Protein 1KW3 (pdb70)

Foldseek 3Di:
DFQEWAAWEFAAACQVLLVCCVAAQVFWAFQQAFVQWTFTHQWQFSGHYTYHHDPQLATQEIETEDEDDVVQVVLVVLCVVVVFDWDKDDPSVCVRQQFDTWIWGAQPVGHIYIYGYHTDGHVVPGTDTNYDFPGFDDPSHHFFAFEFADQDQVSRVCCCCRNVNWDWQEWEFADDDPPDTWIKTATGNHFQSGRYIYTNDPDPHRTQETEIETEDPVSQVVSVVSLVVVVFWFWDFFAFDRFRWTWTWGDRVRPRYIYIYTYDTGTDDPVRDYDYHHYGTPDGGHTD

Secondary structure (DSSP, 8-state):
---EEEEEEEEES-HHHHHHIIIIIT-PEEEEEETTEEEEESSSBS-SEEEEE-TT-EEEEEEEE-SSHHHHHHHHHHHHHHT---EE--HHHHHHHT-SEEEEEE-TTS-EEEEEE---B-TTS----SSS---B--GGG-S-EEEEE-S-HHHHHHIIIIIT--EEEEEEEEEEETTEEEEEEEEESSSBS-SEEEE--S-SSSEEEEEEEBSSHHHHHHHHHHHHHTT-B-B-SEEESSS--EEEEEE-SSTT-EEEEEE---B--TT----EES-SEEEE--B-

Structure (mmCIF, N/CA/C/O backbone):
data_1KW3
#
_entry.id   1KW3
#
_cell.length_a   121.760
_cell.length_b   121.760
_cell.length_c   108.910
_cell.angle_alpha   90.00
_cell.angle_beta   90.00
_cell.angle_gamma   90.00
#
_symmetry.space_group_name_H-M   'I 4 2 2'
#
loop_
_entity.id
_entity.type
_entity.pdbx_description
1 polymer '2,3-Dihydroxybiphenyl dioxygenase'
2 non-polymer 'FE (II) ION'
3 non-polymer (4S)-2-METHYL-2,4-PENTANEDIOL
4 water water
#
loop_
_atom_site.group_PDB
_atom_site.id
_atom_site.type_symbol
_atom_site.label_atom_id
_atom_site.label_alt_id
_atom_site.label_comp_id
_atom_site.label_asym_id
_atom_site.label_entity_id
_atom_site.label_seq_id
_atom_site.pdbx_PDB_ins_code
_atom_site.Cartn_x
_atom_site.Cartn_y
_atom_site.Cartn_z
_atom_site.occupancy
_atom_site.B_iso_or_equiv
_atom_site.auth_seq_id
_atom_site.auth_comp_id
_atom_site.auth_asym_id
_atom_site.auth_atom_id
_atom_site.pdbx_PDB_model_num
ATOM 1 N N . SER A 1 1 ? 77.454 57.061 33.044 1.00 14.52 1 SER B N 1
ATOM 2 C CA . SER A 1 1 ? 77.951 55.937 32.199 1.00 13.65 1 SER B CA 1
ATOM 3 C C . SER A 1 1 ? 78.796 56.416 31.029 1.00 12.69 1 SER B C 1
ATOM 4 O O . SER A 1 1 ? 78.683 57.548 30.574 1.00 12.74 1 SER B O 1
ATOM 7 N N . ILE A 1 2 ? 79.719 55.569 30.607 1.00 10.74 2 ILE B N 1
ATOM 8 C CA . ILE A 1 2 ? 80.490 55.809 29.396 1.00 10.29 2 ILE B CA 1
ATOM 9 C C . ILE A 1 2 ? 79.575 56.016 28.190 1.00 9.23 2 ILE B C 1
ATOM 10 O O . ILE A 1 2 ? 78.612 55.291 27.983 1.00 9.88 2 ILE B O 1
ATOM 15 N N . GLU A 1 3 ? 79.911 57.017 27.379 1.00 9.56 3 GLU B N 1
ATOM 16 C CA . GLU A 1 3 ? 79.121 57.351 26.201 1.00 9.60 3 GLU B CA 1
ATOM 17 C C . GLU A 1 3 ? 79.624 56.653 24.930 1.00 9.18 3 GLU B C 1
ATOM 18 O O . GLU A 1 3 ? 78.825 56.287 24.077 1.00 9.15 3 GLU B O 1
ATOM 24 N N . ARG A 1 4 ? 80.937 56.492 24.794 1.00 8.76 4 ARG B N 1
ATOM 25 C CA . ARG A 1 4 ? 81.499 55.852 23.604 1.00 8.32 4 ARG B CA 1
ATOM 26 C C . ARG A 1 4 ? 82.992 55.585 23.765 1.00 8.19 4 ARG B C 1
ATOM 27 O O . ARG A 1 4 ? 83.637 56.161 24.629 1.00 8.99 4 ARG B O 1
ATOM 35 N N . LEU A 1 5 ? 83.516 54.670 22.945 1.00 7.72 5 LEU B N 1
ATOM 36 C CA . LEU A 1 5 ? 84.951 54.435 22.841 1.00 7.66 5 LEU B CA 1
ATOM 37 C C . LEU A 1 5 ? 85.521 55.473 21.889 1.00 7.95 5 LEU B C 1
ATOM 38 O O . LEU A 1 5 ? 85.093 55.548 20.727 1.00 8.21 5 LEU B O 1
ATOM 43 N N . GLY A 1 6 ? 86.459 56.286 22.369 1.00 8.18 6 GLY B N 1
ATOM 44 C CA . GLY A 1 6 ? 87.003 57.367 21.565 1.00 8.34 6 GLY B CA 1
ATOM 45 C C . GLY A 1 6 ? 88.385 57.186 20.986 1.00 8.63 6 GLY B C 1
ATOM 46 O O . GLY A 1 6 ? 88.677 57.754 19.930 1.00 9.51 6 GLY B O 1
ATOM 47 N N . TYR A 1 7 ? 89.254 56.428 21.653 1.00 8.14 7 TYR B N 1
ATOM 48 C CA . TYR A 1 7 ? 90.603 56.241 21.152 1.00 8.26 7 TYR B CA 1
ATOM 49 C C . TYR A 1 7 ? 91.234 54.959 21.672 1.00 8.27 7 TYR B C 1
ATOM 50 O O . TYR A 1 7 ? 90.778 54.389 22.662 1.00 8.46 7 TYR B O 1
ATOM 59 N N . LEU A 1 8 ? 92.252 54.508 20.946 1.00 8.17 8 LEU B N 1
ATOM 60 C CA . LEU A 1 8 ? 93.032 53.327 21.299 1.00 8.31 8 LEU B CA 1
ATOM 61 C C . LEU A 1 8 ? 94.507 53.643 21.167 1.00 8.70 8 LEU B C 1
ATOM 62 O O . LEU A 1 8 ? 94.923 54.296 20.205 1.00 9.33 8 LEU B O 1
ATOM 67 N N . GLY A 1 9 ? 95.302 53.158 22.114 1.00 8.69 9 GLY B N 1
ATOM 68 C CA . GLY A 1 9 ? 96.745 53.279 22.042 1.00 8.57 9 GLY B CA 1
ATOM 69 C C . GLY A 1 9 ? 97.358 51.890 22.061 1.00 8.39 9 GLY B C 1
ATOM 70 O O . GLY A 1 9 ? 97.007 51.066 22.918 1.00 8.92 9 GLY B O 1
ATOM 71 N N . PHE A 1 10 ? 98.266 51.647 21.125 1.00 8.59 10 PHE B N 1
ATOM 72 C CA . PHE A 1 10 ? 98.992 50.389 21.023 1.00 8.83 10 PHE B CA 1
ATOM 73 C C . PHE A 1 10 ? 100.467 50.605 21.333 1.00 9.23 10 PHE B C 1
ATOM 74 O O . PHE A 1 10 ? 101.036 51.631 20.980 1.00 10.37 10 PHE B O 1
ATOM 82 N N . ALA A 1 11 ? 101.071 49.605 21.970 1.00 9.26 11 ALA B N 1
ATOM 83 C CA . ALA A 1 11 ? 102.508 49.590 22.253 1.00 9.17 11 ALA B CA 1
ATOM 84 C C . ALA A 1 11 ? 103.048 48.409 21.461 1.00 8.79 11 ALA B C 1
ATOM 85 O O . ALA A 1 11 ? 102.664 47.265 21.718 1.00 9.16 11 ALA B O 1
ATOM 87 N N . VAL A 1 12 ? 103.918 48.684 20.496 1.00 8.92 12 VAL B N 1
ATOM 88 C CA . VAL A 1 12 ? 104.277 47.689 19.495 1.00 9.42 12 VAL B CA 1
ATOM 89 C C . VAL A 1 12 ? 105.772 47.580 19.232 1.00 9.78 12 VAL B C 1
ATOM 90 O O . VAL A 1 12 ? 106.519 48.531 19.412 1.00 10.81 12 VAL B O 1
ATOM 94 N N . LYS A 1 13 ? 106.169 46.410 18.762 1.00 10.40 13 LYS B N 1
ATOM 95 C CA . LYS A 1 13 ? 107.577 46.138 18.492 1.00 11.29 13 LYS B CA 1
ATOM 96 C C . LYS A 1 13 ? 108.035 46.690 17.155 1.00 11.87 13 LYS B C 1
ATOM 97 O O . LYS A 1 13 ? 109.229 46.932 16.960 1.00 12.94 13 LYS B O 1
ATOM 103 N N . ASP A 1 14 ? 107.111 46.875 16.219 1.00 11.23 14 ASP B N 1
ATOM 104 C CA . ASP A 1 14 ? 107.476 47.324 14.874 1.00 11.38 14 ASP B CA 1
ATOM 105 C C . ASP A 1 14 ? 106.622 48.537 14.487 1.00 11.43 14 ASP B C 1
ATOM 106 O O . ASP A 1 14 ? 105.553 48.416 13.855 1.00 10.46 14 ASP B O 1
ATOM 111 N N . VAL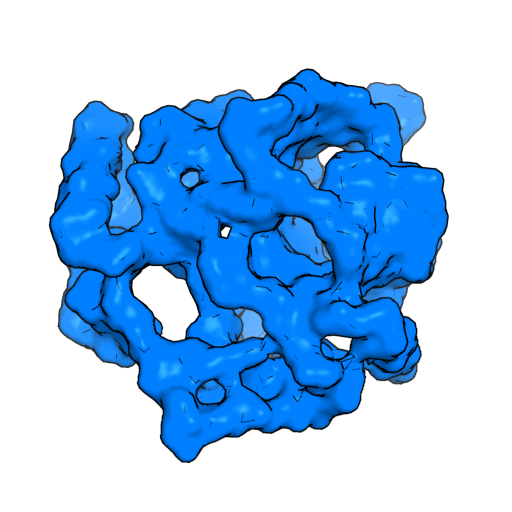 A 1 15 ? 107.070 49.704 14.930 1.00 11.08 15 VAL B N 1
ATOM 112 C CA . VAL A 1 15 ? 106.362 50.952 14.696 1.00 11.56 15 VAL B CA 1
ATOM 113 C C . VAL A 1 15 ? 106.245 51.244 13.204 1.00 11.41 15 VAL B C 1
ATOM 114 O O . VAL A 1 15 ? 105.166 51.599 12.746 1.00 10.82 15 VAL B O 1
ATOM 118 N N . PRO A 1 16 ? 107.311 51.112 12.424 1.00 10.89 16 PRO B N 1
ATOM 119 C CA . PRO A 1 16 ? 107.159 51.335 10.983 1.00 10.92 16 PRO B CA 1
ATOM 120 C C . PRO A 1 16 ? 106.134 50.410 10.332 1.00 10.63 16 PRO B C 1
ATOM 121 O O . PRO A 1 16 ? 105.369 50.867 9.479 1.00 10.92 16 PRO B O 1
ATOM 125 N N . ALA A 1 17 ? 106.085 49.143 10.722 1.00 10.38 17 ALA B N 1
ATOM 126 C CA . ALA A 1 17 ? 105.105 48.241 10.126 1.00 9.83 17 ALA B CA 1
ATOM 127 C C . ALA A 1 17 ? 103.688 48.668 10.499 1.00 9.46 17 ALA B C 1
ATOM 128 O O . ALA A 1 17 ? 102.793 48.626 9.665 1.00 9.15 17 ALA B O 1
ATOM 130 N N . TRP A 1 18 ? 103.486 49.092 11.736 1.00 8.95 18 TRP B N 1
ATOM 131 C CA . TRP A 1 18 ? 102.172 49.581 12.145 1.00 8.91 18 TRP B CA 1
ATOM 132 C C . TRP A 1 18 ? 101.819 50.863 11.378 1.00 9.15 18 TRP B C 1
ATOM 133 O O . TRP A 1 18 ? 100.660 51.065 11.001 1.00 9.02 18 TRP B O 1
ATOM 144 N N . ASP A 1 19 ? 102.804 51.720 11.136 1.00 9.59 19 ASP B N 1
ATOM 145 C CA . ASP A 1 19 ? 102.555 52.949 10.402 1.00 9.49 19 ASP B CA 1
ATOM 146 C C . ASP A 1 19 ? 102.069 52.640 8.996 1.00 9.54 19 ASP B C 1
ATOM 147 O O . ASP A 1 19 ? 101.067 53.204 8.543 1.00 9.75 19 ASP B O 1
ATOM 152 N N . HIS A 1 20 ? 102.752 51.732 8.307 1.00 9.44 20 HIS B N 1
ATOM 153 C CA . HIS A 1 20 ? 102.365 51.372 6.953 1.00 9.72 20 HIS B CA 1
ATOM 154 C C . HIS A 1 20 ? 100.990 50.705 6.946 1.00 9.40 20 HIS B C 1
ATOM 155 O O . HIS A 1 20 ? 100.139 50.998 6.109 1.00 9.57 20 HIS B O 1
ATOM 162 N N . PHE A 1 21 ? 100.781 49.802 7.899 1.00 9.07 21 PHE B N 1
ATOM 163 C CA . PHE A 1 21 ? 99.524 49.087 8.051 1.00 8.85 21 PHE B CA 1
ATOM 164 C C . PHE A 1 21 ? 98.341 50.034 8.227 1.00 8.62 21 PHE B C 1
ATOM 165 O O . PHE A 1 21 ? 97.354 49.935 7.494 1.00 8.35 21 PHE B O 1
ATOM 173 N N . LEU A 1 22 ? 98.445 50.982 9.143 1.00 8.26 22 LEU B N 1
ATOM 174 C CA . LEU A 1 22 ? 97.324 51.872 9.429 1.00 8.33 22 LEU B CA 1
ATOM 175 C C . LEU A 1 22 ? 97.053 52.851 8.308 1.00 8.68 22 LEU B C 1
ATOM 176 O O . LEU A 1 22 ? 95.903 53.241 8.121 1.00 8.72 22 LEU B O 1
ATOM 181 N N . THR A 1 23 ? 98.095 53.250 7.580 1.00 8.52 23 THR B N 1
ATOM 182 C CA . THR A 1 23 ? 97.945 54.221 6.490 1.00 8.89 23 THR B CA 1
ATOM 183 C C . THR A 1 23 ? 97.680 53.585 5.137 1.00 8.93 23 THR B C 1
ATOM 184 O O . THR A 1 23 ? 96.574 53.677 4.616 1.00 9.59 23 THR B O 1
ATOM 188 N N . LYS A 1 24 ? 98.678 52.932 4.563 1.00 9.35 24 LYS B N 1
ATOM 189 C CA . LYS A 1 24 ? 98.530 52.373 3.225 1.00 10.05 24 LYS B CA 1
ATOM 190 C C . LYS A 1 24 ? 97.548 51.217 3.142 1.00 9.37 24 LYS B C 1
ATOM 191 O O . LYS A 1 24 ? 96.916 51.025 2.105 1.00 10.38 24 LYS B O 1
ATOM 197 N N . SER A 1 25 ? 97.415 50.422 4.196 1.00 9.21 25 SER B N 1
ATOM 198 C CA . SER A 1 25 ? 96.470 49.313 4.133 1.00 8.95 25 SER B CA 1
ATOM 199 C C . SER A 1 25 ? 95.085 49.694 4.646 1.00 8.53 25 SER B C 1
ATOM 200 O O . SER A 1 25 ? 94.104 49.573 3.914 1.00 9.08 25 SER B O 1
ATOM 203 N N . VAL A 1 26 ? 94.988 50.178 5.874 1.00 8.57 26 VAL B N 1
ATOM 204 C CA . VAL A 1 26 ? 93.687 50.507 6.448 1.00 8.11 26 VAL B CA 1
ATOM 205 C C . VAL A 1 26 ? 93.099 51.805 5.886 1.00 8.76 26 VAL B C 1
ATOM 206 O O . VAL A 1 26 ? 91.875 51.906 5.696 1.00 9.58 26 VAL B O 1
ATOM 210 N N . GLY A 1 27 ? 93.958 52.788 5.639 1.00 8.38 27 GLY B N 1
ATOM 211 C CA . GLY A 1 27 ? 93.528 54.050 5.067 1.00 8.71 27 GLY B CA 1
ATOM 212 C C . GLY A 1 27 ? 93.483 55.233 6.013 1.00 8.96 27 GLY B C 1
ATOM 213 O O . GLY A 1 27 ? 93.051 56.314 5.612 1.00 8.80 27 GLY B O 1
ATOM 214 N N . LEU A 1 28 ? 93.911 55.060 7.255 1.00 8.14 28 LEU B N 1
ATOM 215 C CA . LEU A 1 28 ? 93.894 56.166 8.205 1.00 8.40 28 LEU B CA 1
ATOM 216 C C . LEU A 1 28 ? 94.866 57.251 7.770 1.00 8.67 28 LEU B C 1
ATOM 217 O O . LEU A 1 28 ? 95.790 57.021 6.988 1.00 8.91 28 LEU B O 1
ATOM 222 N N . MET A 1 29 ? 94.635 58.449 8.285 1.00 8.45 29 MET B N 1
ATOM 223 C CA . MET A 1 29 ? 95.457 59.614 7.983 1.00 9.17 29 MET B CA 1
ATOM 224 C C . MET A 1 29 ? 96.552 59.770 9.039 1.00 9.40 29 MET B C 1
ATOM 225 O O . MET A 1 29 ? 96.263 59.788 10.231 1.00 9.72 29 MET B O 1
ATOM 230 N N . ALA A 1 30 ? 97.807 59.885 8.620 1.00 10.13 30 ALA B N 1
ATOM 231 C CA . ALA A 1 30 ? 98.877 60.154 9.571 1.00 10.40 30 ALA B CA 1
ATOM 232 C C . ALA A 1 30 ? 98.670 61.552 10.119 1.00 10.88 30 ALA B C 1
ATOM 233 O O . ALA A 1 30 ? 98.367 62.476 9.364 1.00 12.25 30 ALA B O 1
ATOM 235 N N . ALA A 1 31 ? 98.840 61.713 11.425 1.00 11.16 31 ALA B N 1
ATOM 236 C CA . ALA A 1 31 ? 98.546 62.979 12.088 1.00 11.87 31 ALA B CA 1
ATOM 237 C C . ALA A 1 31 ? 99.635 63.373 13.074 1.00 12.85 31 ALA B C 1
ATOM 238 O O . ALA A 1 31 ? 99.359 63.831 14.183 1.00 14.01 31 ALA B O 1
ATOM 240 N N . GLY A 1 32 ? 100.877 63.199 12.658 1.00 13.32 32 GLY B N 1
ATOM 241 C CA . GLY A 1 32 ? 101.995 63.650 13.463 1.00 13.59 32 GLY B CA 1
ATOM 242 C C . GLY A 1 32 ? 102.252 62.763 14.650 1.00 13.65 32 GLY B C 1
ATOM 243 O O . GLY A 1 32 ? 102.065 61.554 14.586 1.00 12.87 32 GLY B O 1
ATOM 244 N N . SER A 1 33 ? 102.704 63.379 15.731 1.00 14.67 33 SER B N 1
ATOM 245 C CA . SER A 1 33 ? 103.071 62.646 16.924 1.00 15.17 33 SER B CA 1
ATOM 246 C C . SER A 1 33 ? 102.792 63.450 18.177 1.00 15.31 33 SER B C 1
ATOM 247 O O . SER A 1 33 ? 102.597 64.667 18.136 1.00 15.69 33 SER B O 1
ATOM 250 N N . ALA A 1 34 ? 102.730 62.744 19.291 1.00 15.33 34 ALA B N 1
ATOM 251 C CA . ALA A 1 34 ? 102.637 63.374 20.591 1.00 15.72 34 ALA B CA 1
ATOM 252 C C . ALA A 1 34 ? 103.562 62.532 21.445 1.00 16.41 34 ALA B C 1
ATOM 253 O O . ALA A 1 34 ? 103.341 61.337 21.636 1.00 16.12 34 ALA B O 1
ATOM 255 N N . GLY A 1 35 ? 104.639 63.147 21.920 1.00 16.95 35 GLY B N 1
ATOM 256 C CA . GLY A 1 35 ? 105.634 62.416 22.669 1.00 17.42 35 GLY B CA 1
ATOM 257 C C . GLY A 1 35 ? 106.199 61.338 21.768 1.00 17.09 35 GLY B C 1
ATOM 258 O O . GLY A 1 35 ? 106.522 61.602 20.612 1.00 17.84 35 GLY B O 1
ATOM 259 N N . ASP A 1 36 ? 106.276 60.110 22.268 1.00 17.49 36 ASP B N 1
ATOM 260 C CA . ASP A 1 36 ? 106.826 59.027 21.454 1.00 17.55 36 ASP B CA 1
ATOM 261 C C . ASP A 1 36 ? 105.747 58.256 20.711 1.00 16.43 36 ASP B C 1
ATOM 262 O O . ASP A 1 36 ? 106.006 57.177 20.197 1.00 16.83 36 ASP B O 1
ATOM 267 N N . ALA A 1 37 ? 104.541 58.814 20.654 1.00 15.19 37 ALA B N 1
ATOM 268 C CA . ALA A 1 37 ? 103.453 58.152 19.953 1.00 14.13 37 ALA B CA 1
ATOM 269 C C . ALA A 1 37 ? 103.181 58.768 18.604 1.00 12.94 37 ALA B C 1
ATOM 270 O O . ALA A 1 37 ? 103.038 59.986 18.491 1.00 13.31 37 ALA B O 1
ATOM 272 N N . ALA A 1 38 ? 103.087 57.911 17.5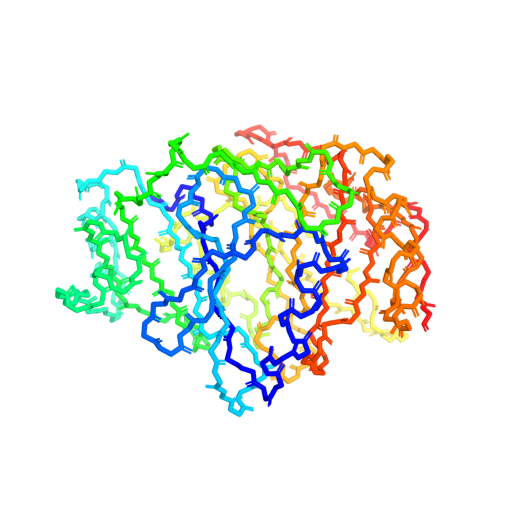92 1.00 10.89 38 ALA B N 1
ATOM 273 C CA . ALA A 1 38 ? 102.640 58.304 16.265 1.00 10.48 38 ALA B CA 1
ATOM 274 C C . ALA A 1 38 ? 101.110 58.307 16.312 1.00 9.52 38 ALA B C 1
ATOM 275 O O . ALA A 1 38 ? 100.493 57.392 16.861 1.00 9.90 38 ALA B O 1
ATOM 277 N N . LEU A 1 39 ? 100.500 59.349 15.753 1.00 9.36 39 LEU B N 1
ATOM 278 C CA . LEU A 1 39 ? 99.048 59.514 15.773 1.00 8.78 39 LEU B CA 1
ATOM 279 C C . LEU A 1 39 ? 98.402 59.306 14.418 1.00 8.57 39 LEU B C 1
ATOM 280 O O . LEU A 1 39 ? 98.982 59.652 13.385 1.00 8.56 39 LEU B O 1
ATOM 285 N N . TYR A 1 40 ? 97.184 58.761 14.451 1.00 8.18 40 TYR B N 1
ATOM 286 C CA . TYR A 1 40 ? 96.427 58.444 13.243 1.00 7.80 40 TYR B CA 1
ATOM 287 C C . TYR A 1 40 ? 94.986 58.881 13.410 1.00 7.72 40 TYR B C 1
ATOM 288 O O . TYR A 1 40 ? 94.383 58.703 14.475 1.00 8.03 40 TYR B O 1
ATOM 297 N N . ARG A 1 41 ? 94.435 59.445 12.339 1.00 7.65 41 ARG B N 1
ATOM 298 C CA . ARG A 1 41 ? 93.077 59.958 12.320 1.00 7.87 41 ARG B CA 1
ATOM 299 C C . ARG A 1 41 ? 92.162 59.165 11.401 1.00 7.73 41 ARG B C 1
ATOM 300 O O . ARG A 1 41 ? 92.600 58.599 10.402 1.00 8.04 41 ARG B O 1
ATOM 308 N N . ALA A 1 42 ? 90.881 59.150 11.763 1.00 7.81 42 ALA B N 1
ATOM 309 C CA . ALA A 1 42 ? 89.812 58.551 10.967 1.00 7.92 42 ALA B CA 1
ATOM 310 C C . ALA A 1 42 ? 88.721 59.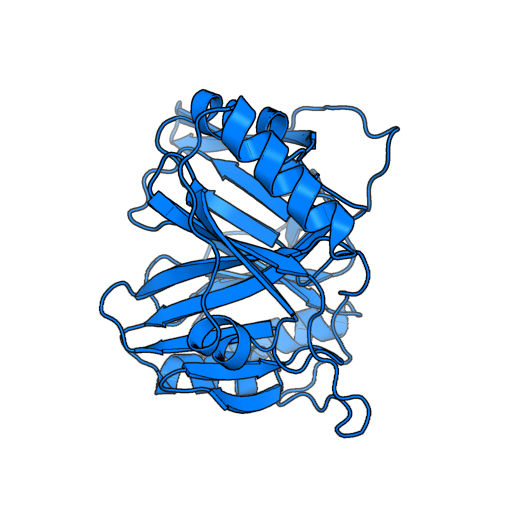547 10.649 1.00 8.34 42 ALA B C 1
ATOM 311 O O . ALA A 1 42 ? 87.791 59.202 9.936 1.00 8.86 42 ALA B O 1
ATOM 313 N N . ASP A 1 43 ? 88.798 60.746 11.219 1.00 8.03 43 ASP B N 1
ATOM 314 C CA . ASP A 1 43 ? 87.717 61.725 11.130 1.00 8.16 43 ASP B CA 1
ATOM 315 C C . ASP A 1 43 ? 88.216 63.089 11.621 1.00 8.27 43 ASP B C 1
ATOM 316 O O . ASP A 1 43 ? 89.410 63.384 11.514 1.00 8.31 43 ASP B O 1
ATOM 321 N N . GLN A 1 44 ? 87.321 63.907 12.157 1.00 8.59 44 GLN B N 1
ATOM 322 C CA . GLN A 1 44 ? 87.659 65.251 12.595 1.00 9.03 44 GLN B CA 1
ATOM 323 C C . GLN A 1 44 ? 88.485 65.316 13.867 1.00 9.23 44 GLN B C 1
ATOM 324 O O . GLN A 1 44 ? 89.058 66.342 14.178 1.00 8.95 44 GLN B O 1
ATOM 330 N N . ARG A 1 45 ? 88.515 64.232 14.629 1.00 8.74 45 ARG B N 1
ATOM 331 C CA . ARG A 1 45 ? 89.284 64.226 15.860 1.00 9.17 45 ARG B CA 1
ATOM 332 C C . ARG A 1 45 ? 90.764 64.352 15.579 1.00 8.66 45 ARG B C 1
ATOM 333 O O . ARG A 1 45 ? 91.262 63.828 14.590 1.00 8.68 45 ARG B O 1
ATOM 341 N N . ALA A 1 46 ? 91.479 65.057 16.454 1.00 8.77 46 ALA B N 1
ATOM 342 C CA . ALA A 1 46 ? 92.904 65.235 16.292 1.00 8.74 46 ALA B CA 1
ATOM 343 C C . ALA A 1 46 ? 93.639 63.901 16.206 1.00 8.33 46 ALA B C 1
ATOM 344 O O . ALA A 1 46 ? 94.662 63.801 15.539 1.00 8.83 46 ALA B O 1
ATOM 346 N N . TRP A 1 47 ? 93.122 62.876 16.877 1.00 8.57 47 TRP B N 1
ATOM 347 C CA . TRP A 1 47 ? 93.676 61.532 16.741 1.00 8.61 47 TRP B CA 1
ATOM 348 C C . TRP A 1 47 ? 92.661 60.515 17.234 1.00 8.64 47 TRP B C 1
ATOM 349 O O . TRP A 1 47 ? 91.794 60.819 18.063 1.00 9.05 47 TRP B O 1
ATOM 360 N N . ARG A 1 48 ? 92.770 59.304 16.700 1.00 8.49 48 ARG B N 1
ATOM 361 C CA . ARG A 1 48 ? 91.933 58.188 17.121 1.00 9.07 48 ARG B CA 1
ATOM 362 C C . ARG A 1 48 ? 92.754 56.980 17.577 1.00 9.75 48 ARG B C 1
ATOM 363 O O . ARG A 1 48 ? 92.334 56.249 18.483 1.00 9.67 48 ARG B O 1
ATOM 371 N N A ILE A 1 49 ? 93.886 56.744 16.915 0.50 12.63 49 ILE B N 1
ATOM 372 N N B ILE A 1 49 ? 93.876 56.732 16.902 0.50 12.64 49 ILE B N 1
ATOM 373 C CA . ILE A 1 49 ? 94.764 55.626 17.253 1.00 10.45 49 ILE B CA 1
ATOM 374 C C . ILE A 1 49 ? 96.171 56.165 17.445 1.00 10.00 49 ILE B C 1
ATOM 375 O O . ILE A 1 49 ? 96.648 56.982 16.645 1.00 9.33 49 ILE B O 1
ATOM 381 N N . ALA A 1 50 ? 96.811 55.742 18.532 1.00 9.29 50 ALA B N 1
ATOM 382 C CA . ALA A 1 50 ? 98.196 56.085 18.810 1.00 9.30 50 ALA B CA 1
ATOM 383 C C . ALA A 1 50 ? 99.036 54.820 18.802 1.00 9.60 50 ALA B C 1
ATOM 384 O O . ALA A 1 50 ? 98.577 53.756 19.245 1.00 9.51 50 ALA B O 1
ATOM 386 N N . VAL A 1 51 ? 100.247 54.929 18.269 1.00 9.51 51 VAL B N 1
ATOM 387 C CA . VAL A 1 51 ? 101.174 53.803 18.221 1.00 9.93 51 VAL B CA 1
ATOM 388 C C . VAL A 1 51 ? 102.502 54.242 18.824 1.00 10.07 51 VAL B C 1
ATOM 389 O O . VAL A 1 51 ? 103.136 55.181 18.331 1.00 10.66 51 VAL B O 1
ATOM 393 N N . GLN A 1 52 ? 102.904 53.572 19.897 1.00 10.94 52 GLN B N 1
ATOM 394 C CA . GLN A 1 52 ? 104.171 53.874 20.557 1.00 11.69 52 GLN B CA 1
ATOM 395 C C . GLN A 1 52 ? 105.016 52.607 20.604 1.00 11.86 52 GLN B C 1
ATOM 396 O O . GLN A 1 52 ? 104.494 51.498 20.529 1.00 10.79 52 GLN B O 1
ATOM 405 N N . PRO A 1 53 ? 106.330 52.743 20.715 1.00 11.99 53 PRO B N 1
ATOM 406 C CA . PRO A 1 53 ? 107.175 51.554 20.807 1.00 12.23 53 PRO B CA 1
ATOM 407 C C . PRO A 1 53 ? 107.021 50.855 22.144 1.00 12.15 53 PRO B C 1
ATOM 408 O O . PRO A 1 53 ? 106.904 51.499 23.187 1.00 13.64 53 PRO B O 1
ATOM 412 N N . GLY A 1 54 ? 107.022 49.534 22.113 1.00 12.36 54 GLY B N 1
ATOM 413 C CA . GLY A 1 54 ? 106.947 48.757 23.333 1.00 12.77 54 GLY B CA 1
ATOM 414 C C . GLY A 1 54 ? 106.930 47.279 23.047 1.00 13.29 54 GLY B C 1
ATOM 415 O O . GLY A 1 54 ? 106.456 46.830 22.006 1.00 13.53 54 GLY B O 1
ATOM 416 N N . GLU A 1 55 ? 107.418 46.503 24.004 1.00 13.47 55 GLU B N 1
ATOM 417 C CA . GLU A 1 55 ? 107.465 45.057 23.867 1.00 13.85 55 GLU B CA 1
ATOM 418 C C . GLU A 1 55 ? 106.119 44.368 24.000 1.00 13.21 55 GLU B C 1
ATOM 419 O O . GLU A 1 55 ? 105.970 43.207 23.625 1.00 12.66 55 GLU B O 1
ATOM 425 N N . LEU A 1 56 ? 105.133 45.061 24.550 1.00 13.36 56 LEU B N 1
ATOM 426 C CA . LEU A 1 56 ? 103.821 44.453 24.714 1.00 13.17 56 LEU B CA 1
ATOM 427 C C . LEU A 1 56 ? 103.251 43.885 23.423 1.00 12.73 56 LEU B C 1
ATOM 428 O O . LEU A 1 56 ? 102.665 42.809 23.424 1.00 12.40 56 LEU B O 1
ATOM 433 N N . ASP A 1 57 ? 103.394 44.619 22.322 1.00 11.74 57 ASP B N 1
ATOM 434 C CA . ASP A 1 57 ? 102.744 44.237 21.076 1.00 10.92 57 ASP B CA 1
ATOM 435 C C . ASP A 1 57 ? 101.256 44.024 21.366 1.00 10.37 57 ASP B C 1
ATOM 436 O O . ASP A 1 57 ? 100.663 43.018 21.006 1.00 10.61 57 ASP B O 1
ATOM 441 N N . ASP A 1 58 ? 100.641 45.026 21.975 1.00 10.08 58 ASP B N 1
ATOM 442 C CA . ASP A 1 58 ? 99.277 44.875 22.431 1.00 9.38 58 ASP B CA 1
ATOM 443 C C . ASP A 1 58 ? 98.636 46.247 22.630 1.00 9.74 58 ASP B C 1
ATOM 444 O O . ASP A 1 58 ? 99.290 47.287 22.504 1.00 9.04 58 ASP B O 1
ATOM 449 N N . LEU A 1 59 ? 97.341 46.226 22.921 1.00 9.12 59 LEU B N 1
ATOM 450 C CA . LEU A 1 59 ? 96.597 47.419 23.286 1.00 9.40 59 LEU B CA 1
ATOM 451 C C . LEU A 1 59 ? 97.135 47.909 24.617 1.00 9.22 59 LEU B C 1
ATOM 452 O O . LEU A 1 59 ? 97.091 47.176 25.606 1.00 10.04 59 LEU B O 1
ATOM 457 N N . ALA A 1 60 ? 97.625 49.140 24.655 1.00 9.33 60 ALA B N 1
ATOM 458 C CA . ALA A 1 60 ? 98.186 49.725 25.871 1.00 9.65 60 ALA B CA 1
ATOM 459 C C . ALA A 1 60 ? 97.166 50.526 26.691 1.00 9.89 60 ALA B C 1
ATOM 460 O O . ALA A 1 60 ? 97.290 50.634 27.907 1.00 10.27 60 ALA B O 1
ATOM 462 N N . TYR A 1 61 ? 96.155 51.086 26.037 1.00 9.64 61 TYR B N 1
ATOM 463 C CA . TYR A 1 61 ? 95.126 51.847 26.747 1.00 9.63 61 TYR B CA 1
ATOM 464 C C . TYR A 1 61 ? 93.945 52.086 25.819 1.00 9.33 61 TYR B C 1
ATOM 465 O O . TYR A 1 61 ? 94.100 52.076 24.596 1.00 9.78 61 TYR B O 1
ATOM 474 N N . ALA A 1 62 ? 92.767 52.258 26.413 1.00 8.63 62 ALA B N 1
ATOM 475 C CA . ALA A 1 62 ? 91.560 52.587 25.673 1.00 8.71 62 ALA B CA 1
ATOM 476 C C . ALA A 1 62 ? 90.937 53.834 26.294 1.00 9.10 62 ALA B C 1
ATOM 477 O O . ALA A 1 62 ? 90.836 53.939 27.519 1.00 9.35 62 ALA B O 1
ATOM 479 N N . GLY A 1 63 ? 90.527 54.777 25.449 1.00 8.49 63 GLY B N 1
ATOM 480 C CA . GLY A 1 63 ? 89.896 56.001 25.912 1.00 8.67 63 GLY B CA 1
ATOM 481 C C . GLY A 1 63 ? 88.387 55.919 25.825 1.00 8.14 63 GLY B C 1
ATOM 482 O O . GLY A 1 63 ? 87.837 55.689 24.745 1.00 8.65 63 GLY B O 1
ATOM 483 N N . LEU A 1 64 ? 87.730 56.072 26.977 1.00 8.14 64 LEU B N 1
ATOM 484 C CA . LEU A 1 64 ? 86.287 55.991 27.132 1.00 8.60 64 LEU B CA 1
ATOM 485 C C . LEU A 1 64 ? 85.781 57.394 27.388 1.00 8.32 64 LEU B C 1
ATOM 486 O O . LEU A 1 64 ? 86.134 58.034 28.371 1.00 9.48 64 LEU B O 1
ATOM 491 N N . GLU A 1 65 ? 84.942 57.863 26.478 1.00 8.55 65 GLU B N 1
ATOM 492 C CA . GLU A 1 65 ? 84.511 59.251 26.444 1.00 8.95 65 GLU B CA 1
ATOM 493 C C . GLU A 1 65 ? 83.185 59.509 27.145 1.00 9.33 65 GLU B C 1
ATOM 494 O O . GLU A 1 65 ? 82.263 58.698 27.069 1.00 9.41 65 GLU B O 1
ATOM 500 N N . VAL A 1 66 ? 83.115 60.643 27.847 1.00 9.77 66 VAL B N 1
ATOM 501 C CA . VAL A 1 66 ? 81.857 61.175 28.374 1.00 10.19 66 VAL B CA 1
ATOM 502 C C . VAL A 1 66 ? 81.680 62.579 27.788 1.00 10.85 66 VAL B C 1
ATOM 503 O O . VAL A 1 66 ? 82.607 63.122 27.166 1.00 10.78 66 VAL B O 1
ATOM 507 N N . ASP A 1 67 ? 80.500 63.166 27.969 1.00 11.37 67 ASP B N 1
ATOM 508 C CA . ASP A 1 67 ? 80.142 64.369 27.205 1.00 11.70 67 ASP B CA 1
ATOM 509 C C . ASP A 1 67 ? 80.506 65.724 27.798 1.00 11.98 67 ASP B C 1
ATOM 510 O O . ASP A 1 67 ? 80.462 66.730 27.084 1.00 12.60 67 ASP B O 1
ATOM 515 N N . ASP A 1 68 ? 80.885 65.767 29.067 1.00 12.16 68 ASP B N 1
ATOM 516 C CA . ASP A 1 68 ? 81.182 67.039 29.730 1.00 12.83 68 ASP B CA 1
ATOM 517 C C . ASP A 1 68 ? 81.892 66.807 31.055 1.00 12.99 68 ASP B C 1
ATOM 518 O O . ASP A 1 68 ? 82.035 65.670 31.508 1.00 12.56 68 ASP B O 1
ATOM 523 N N . ALA A 1 69 ? 82.324 67.894 31.685 1.00 13.25 69 ALA B N 1
ATOM 524 C CA . ALA A 1 69 ? 83.078 67.821 32.926 1.00 13.46 69 ALA B CA 1
ATOM 525 C C . ALA A 1 69 ? 82.283 67.232 34.079 1.00 13.68 69 ALA B C 1
ATOM 526 O O . ALA A 1 69 ? 82.829 66.463 34.876 1.00 13.47 69 ALA B O 1
ATOM 528 N N . ALA A 1 70 ? 81.006 67.577 34.170 1.00 13.72 70 ALA B N 1
ATOM 529 C CA . ALA A 1 70 ? 80.171 67.062 35.252 1.00 14.05 70 ALA B CA 1
ATOM 530 C C . ALA A 1 70 ? 80.013 65.548 35.098 1.00 14.09 70 ALA B C 1
ATOM 531 O O . ALA A 1 70 ? 80.025 64.822 36.087 1.00 13.75 70 ALA B O 1
ATOM 533 N N . ALA A 1 71 ? 79.894 65.067 33.860 1.00 13.53 71 ALA B N 1
ATOM 534 C CA . ALA A 1 71 ? 79.768 63.629 33.607 1.00 13.53 71 ALA B CA 1
ATOM 535 C C . ALA A 1 71 ? 81.033 62.920 34.060 1.00 13.65 71 ALA B C 1
ATOM 536 O O . ALA A 1 71 ? 80.962 61.826 34.616 1.00 13.06 71 ALA B O 1
ATOM 538 N N . LEU A 1 72 ? 82.184 63.565 33.887 1.00 13.74 72 LEU B N 1
ATOM 539 C CA . LEU A 1 72 ? 83.447 62.977 34.328 1.00 14.25 72 LEU B CA 1
ATOM 540 C C . LEU A 1 72 ? 83.475 62.864 35.850 1.00 14.88 72 LEU B C 1
ATOM 541 O O . LEU A 1 72 ? 83.918 61.848 36.374 1.00 14.38 72 LEU B O 1
ATOM 546 N N . GLU A 1 73 ? 83.012 63.897 36.554 1.00 15.08 73 GLU B N 1
ATOM 547 C CA . GLU A 1 73 ? 82.973 63.834 38.013 1.00 15.95 73 GLU B CA 1
ATOM 548 C C . GLU A 1 73 ? 82.005 62.755 38.494 1.00 15.78 73 GLU B C 1
ATOM 549 O O . GLU A 1 73 ? 82.281 62.081 39.488 1.00 16.09 73 GLU B O 1
ATOM 555 N N . ARG A 1 74 ? 80.868 62.600 37.820 1.00 15.60 74 ARG B N 1
ATOM 556 C CA . ARG A 1 74 ? 79.935 61.523 38.148 1.00 15.75 74 ARG B CA 1
ATOM 557 C C . ARG A 1 74 ? 80.598 60.153 37.968 1.00 15.57 74 ARG B C 1
ATOM 558 O O . ARG A 1 74 ? 80.359 59.239 38.755 1.00 15.94 74 ARG B O 1
ATOM 566 N N . MET A 1 75 ? 81.438 59.994 36.951 1.00 15.43 75 MET B N 1
ATOM 567 C CA . MET A 1 75 ? 82.160 58.723 36.796 1.00 15.37 75 MET B CA 1
ATOM 568 C C . MET A 1 75 ? 83.162 58.539 37.942 1.00 15.56 75 MET B C 1
ATOM 569 O O . MET A 1 75 ? 83.328 57.432 38.456 1.00 15.09 75 MET B O 1
ATOM 574 N N . ALA A 1 76 ? 83.829 59.609 38.349 1.00 15.71 76 ALA B N 1
ATOM 575 C CA . ALA A 1 76 ? 84.735 59.544 39.488 1.00 16.39 76 ALA B CA 1
ATOM 576 C C . ALA A 1 76 ? 83.961 59.063 40.721 1.00 17.13 76 ALA B C 1
ATOM 577 O O . ALA A 1 76 ? 84.459 58.234 41.488 1.00 16.99 76 ALA B O 1
ATOM 579 N N . ASP A 1 77 ? 82.745 59.576 40.899 1.00 17.92 77 ASP B N 1
ATOM 580 C CA . ASP A 1 77 ? 81.902 59.167 42.027 1.00 18.88 77 ASP B CA 1
ATOM 581 C C . ASP A 1 77 ? 81.557 57.684 41.927 1.00 19.05 77 ASP B C 1
ATOM 582 O O . ASP A 1 77 ? 81.596 56.968 42.929 1.00 19.38 77 ASP B O 1
ATOM 587 N N . LYS A 1 78 ? 81.196 57.221 40.731 1.00 18.59 78 LYS B N 1
ATOM 588 C CA . LYS A 1 78 ? 80.875 55.807 40.530 1.00 18.53 78 LYS B CA 1
ATOM 589 C C . LYS A 1 78 ? 82.085 54.922 40.868 1.00 18.28 78 LYS B C 1
ATOM 590 O O . LYS A 1 78 ? 81.937 53.861 41.490 1.00 18.25 78 LYS B O 1
ATOM 596 N N . LEU A 1 79 ? 83.279 55.344 40.461 1.00 17.53 79 LEU B N 1
ATOM 597 C CA . LEU A 1 79 ? 84.492 54.575 40.741 1.00 17.57 79 LEU B CA 1
ATOM 598 C C . LEU A 1 79 ? 84.733 54.521 42.248 1.00 18.46 79 LEU B C 1
ATOM 599 O O . LEU A 1 79 ? 84.995 53.453 42.800 1.00 17.96 79 LEU B O 1
ATOM 604 N N . ARG A 1 80 ? 84.635 55.671 42.909 1.00 19.25 80 ARG B N 1
ATOM 605 C CA . ARG A 1 80 ? 84.799 55.730 44.361 1.00 20.71 80 ARG B CA 1
ATOM 606 C C . ARG A 1 80 ? 83.817 54.793 45.059 1.00 20.79 80 ARG B C 1
ATOM 607 O O . ARG A 1 80 ? 84.207 53.990 45.914 1.00 20.74 80 ARG B O 1
ATOM 615 N N . GLN A 1 81 ? 82.544 54.899 44.702 1.00 21.27 81 GLN B N 1
ATOM 616 C CA . GLN A 1 81 ? 81.508 54.097 45.346 1.00 21.90 81 GLN B CA 1
ATOM 617 C C . GLN A 1 81 ? 81.744 52.604 45.144 1.00 21.42 81 GLN B C 1
ATOM 618 O O . GLN A 1 81 ? 81.440 51.798 46.026 1.00 21.55 81 GLN B O 1
ATOM 624 N N . ALA A 1 82 ? 82.320 52.238 44.003 1.00 20.48 82 ALA B N 1
ATOM 625 C CA . ALA A 1 82 ? 82.567 50.834 43.674 1.00 20.05 82 ALA B CA 1
ATOM 626 C C . ALA A 1 82 ? 83.900 50.316 44.211 1.00 19.47 82 ALA B C 1
ATOM 627 O O . ALA A 1 82 ? 84.211 49.137 44.062 1.00 20.23 82 ALA B O 1
ATOM 629 N N . GLY A 1 83 ? 84.693 51.193 44.814 1.00 18.97 83 GLY B N 1
ATOM 630 C CA . GLY A 1 83 ? 86.006 50.834 45.318 1.00 18.62 83 GLY B CA 1
ATOM 631 C C . GLY A 1 83 ? 87.059 50.602 44.246 1.00 18.41 83 GLY B C 1
ATOM 632 O O . GLY A 1 83 ? 88.034 49.885 44.462 1.00 19.01 83 GLY B O 1
ATOM 633 N N . VAL A 1 84 ? 86.875 51.212 43.079 1.00 17.45 84 VAL B N 1
ATOM 634 C CA . VAL A 1 84 ? 87.825 51.053 41.997 1.00 16.94 84 VAL B CA 1
ATOM 635 C C . VAL A 1 84 ? 88.862 52.166 42.058 1.00 16.58 84 VAL B C 1
ATOM 636 O O . VAL A 1 84 ? 88.517 53.345 42.050 1.00 16.95 84 VAL B O 1
ATOM 640 N N . ALA A 1 85 ? 90.129 51.788 42.132 1.00 16.43 85 ALA B N 1
ATOM 641 C CA . ALA A 1 85 ? 91.200 52.764 42.227 1.00 16.26 85 ALA B CA 1
ATOM 642 C C . ALA A 1 85 ? 91.292 53.568 40.942 1.00 16.10 85 ALA B C 1
ATOM 643 O O . ALA A 1 85 ? 91.076 53.035 39.853 1.00 15.77 85 ALA B O 1
ATOM 645 N N . PHE A 1 86 ? 91.595 54.851 41.068 1.00 15.87 86 PHE B N 1
ATOM 646 C CA . PHE A 1 86 ? 91.840 55.687 39.902 1.00 15.99 86 PHE B CA 1
ATOM 647 C C . PHE A 1 86 ? 92.659 56.893 40.296 1.00 16.65 86 PHE B C 1
ATOM 648 O O . PHE A 1 86 ? 92.743 57.247 41.478 1.00 16.54 86 PHE B O 1
ATOM 656 N N . THR A 1 87 ? 93.296 57.501 39.308 1.00 16.98 87 THR B N 1
ATOM 657 C CA . THR A 1 87 ? 94.004 58.745 39.529 1.00 17.93 87 THR B CA 1
ATOM 658 C C . THR A 1 87 ? 93.521 59.733 38.495 1.00 18.41 87 THR B C 1
ATOM 659 O O . THR A 1 87 ? 92.955 59.347 37.470 1.00 19.13 87 THR B O 1
ATOM 663 N N . ARG A 1 88 ? 93.719 61.007 38.780 1.00 18.71 88 ARG B N 1
ATOM 664 C CA . ARG A 1 88 ? 93.379 62.066 37.853 1.00 19.36 88 ARG B CA 1
ATOM 665 C C . ARG A 1 88 ? 94.576 62.370 36.972 1.00 19.09 88 ARG B C 1
ATOM 666 O O . ARG A 1 88 ? 95.667 62.649 37.463 1.00 19.51 88 ARG B O 1
ATOM 674 N N . GLY A 1 89 ? 94.382 62.292 35.656 1.00 18.54 89 GLY B N 1
ATOM 675 C CA . GLY A 1 89 ? 95.461 62.573 34.734 1.00 18.63 89 GLY B CA 1
ATOM 676 C C . GLY A 1 89 ? 96.005 63.968 34.955 1.00 18.45 89 GLY B C 1
ATOM 677 O O . GLY A 1 89 ? 95.242 64.923 35.103 1.00 18.37 89 GLY B O 1
ATOM 678 N N . ASP A 1 90 ? 97.329 64.074 34.980 1.00 18.86 90 ASP B N 1
ATOM 679 C CA . ASP A 1 90 ? 97.972 65.357 35.193 1.00 19.42 90 ASP B CA 1
ATOM 680 C C . ASP A 1 90 ? 98.011 66.167 33.903 1.00 19.38 90 ASP B C 1
ATOM 681 O O . ASP A 1 90 ? 97.592 65.698 32.835 1.00 18.64 90 ASP B O 1
ATOM 686 N N . GLU A 1 91 ? 98.489 67.396 34.011 1.00 19.02 91 GLU B N 1
ATOM 687 C CA . GLU A 1 91 ? 98.526 68.297 32.876 1.00 19.34 91 GLU B CA 1
ATOM 688 C C . GLU A 1 91 ? 99.289 67.693 31.700 1.00 18.25 91 GLU B C 1
ATOM 689 O O . GLU A 1 91 ? 98.857 67.816 30.547 1.00 18.23 91 GLU B O 1
ATOM 695 N N . ALA A 1 92 ? 100.410 67.034 31.974 1.00 17.29 92 ALA B N 1
ATOM 696 C CA . ALA A 1 92 ? 101.206 66.442 30.911 1.00 16.94 92 ALA B CA 1
ATOM 697 C C . ALA A 1 92 ? 100.381 65.409 30.155 1.00 16.39 92 ALA B C 1
ATOM 698 O O . ALA A 1 92 ? 100.431 65.344 28.927 1.00 16.00 92 ALA B O 1
ATOM 700 N N . LEU A 1 93 ? 99.621 64.609 30.892 1.00 15.32 93 LEU B N 1
ATOM 701 C CA . LEU A 1 93 ? 98.834 63.556 30.262 1.00 14.85 93 LEU B CA 1
ATOM 702 C C . LEU A 1 93 ? 97.686 64.158 29.473 1.00 15.02 93 LEU B C 1
ATOM 703 O O . LEU A 1 93 ? 97.397 63.717 28.362 1.00 13.39 93 LEU B O 1
ATOM 708 N N . MET A 1 94 ? 97.023 65.155 30.042 1.00 15.06 94 MET B N 1
ATOM 709 C CA . MET A 1 94 ? 95.944 65.837 29.335 1.00 15.60 94 MET B CA 1
ATOM 710 C C . MET A 1 94 ? 96.451 66.389 28.014 1.00 15.62 94 MET B C 1
ATOM 711 O O . MET A 1 94 ? 95.785 66.281 26.983 1.00 15.22 94 MET B O 1
ATOM 716 N N . GLN A 1 95 ? 97.643 66.960 28.040 1.00 15.79 95 GLN B N 1
ATOM 717 C CA . GLN A 1 95 ? 98.242 67.532 26.848 1.00 16.73 95 GLN B CA 1
ATOM 718 C C . GLN A 1 95 ? 98.565 66.431 25.838 1.00 15.83 95 GLN B C 1
ATOM 719 O O . GLN A 1 95 ? 98.305 66.574 24.643 1.00 15.96 95 GLN B O 1
ATOM 729 N N . GLN A 1 96 ? 99.120 65.332 26.334 1.00 14.85 96 GLN B N 1
ATOM 730 C CA . GLN A 1 96 ? 99.489 64.197 25.494 1.00 14.36 96 GLN B CA 1
ATOM 731 C C . GLN A 1 96 ? 98.262 63.620 24.763 1.00 13.71 96 GLN B C 1
ATOM 732 O O . GLN A 1 96 ? 98.323 63.363 23.562 1.00 13.47 96 GLN B O 1
ATOM 738 N N . ARG A 1 97 ? 97.152 63.424 25.462 1.00 12.88 97 ARG B N 1
ATOM 739 C CA . ARG A 1 97 ? 95.978 62.879 24.780 1.00 12.88 97 ARG B CA 1
ATOM 740 C C . ARG A 1 97 ? 95.051 63.888 24.182 1.00 12.54 97 ARG B C 1
ATOM 741 O O . ARG A 1 97 ? 94.071 63.500 23.554 1.00 11.94 97 ARG B O 1
ATOM 749 N N . LYS A 1 98 ? 95.352 65.161 24.398 1.00 12.15 98 LYS B N 1
ATOM 750 C CA . LYS A 1 98 ? 94.566 66.267 23.841 1.00 12.04 98 LYS B CA 1
ATOM 751 C C . LYS A 1 98 ? 93.123 66.259 24.366 1.00 11.54 98 LYS B C 1
ATOM 752 O O . LYS A 1 98 ? 92.146 66.312 23.607 1.00 11.72 98 LYS B O 1
ATOM 758 N N . VAL A 1 99 ? 92.995 66.195 25.689 1.00 10.84 99 VAL B N 1
ATOM 759 C CA . VAL A 1 99 ? 91.694 66.162 26.345 1.00 11.52 99 VAL B CA 1
ATOM 760 C C . VAL A 1 99 ? 91.662 67.188 27.476 1.00 11.77 99 VAL B C 1
ATOM 761 O O . VAL A 1 99 ? 92.709 67.631 27.959 1.00 11.98 99 VAL B O 1
ATOM 765 N N . MET A 1 100 ? 90.457 67.535 27.907 1.00 12.37 100 MET B N 1
ATOM 766 C CA . MET A 1 100 ? 90.271 68.535 28.962 1.00 13.38 100 MET B CA 1
ATOM 767 C C . MET A 1 100 ? 90.324 67.957 30.364 1.00 13.64 100 MET B C 1
ATOM 768 O O . MET A 1 100 ? 90.554 68.685 31.330 1.00 14.85 100 MET B O 1
ATOM 773 N N . GLY A 1 101 ? 90.131 66.653 30.483 1.00 13.69 101 GLY B N 1
ATOM 774 C CA . GLY A 1 101 ? 90.195 66.002 31.776 1.00 13.43 101 GLY B CA 1
ATOM 775 C C . GLY A 1 101 ? 90.121 64.512 31.588 1.00 13.56 101 GLY B C 1
ATOM 776 O O . GLY A 1 101 ? 89.521 64.038 30.625 1.00 13.08 101 GLY B O 1
ATOM 777 N N . LEU A 1 102 ? 90.749 63.770 32.487 1.00 12.94 102 LEU B N 1
ATOM 778 C CA . LEU A 1 102 ? 90.683 62.322 32.404 1.00 13.66 102 LEU B CA 1
ATOM 779 C C . LEU A 1 102 ? 90.999 61.632 33.724 1.00 13.69 102 LEU B C 1
ATOM 780 O O . LEU A 1 102 ? 91.701 62.160 34.600 1.00 14.55 102 LEU B O 1
ATOM 785 N N . LEU A 1 103 ? 90.415 60.452 33.858 1.00 12.84 103 LEU B N 1
ATOM 786 C CA . LEU A 1 103 ? 90.618 59.578 35.002 1.00 12.98 103 LEU B CA 1
ATOM 787 C C . LEU A 1 103 ? 91.325 58.348 34.481 1.00 13.14 103 LEU B C 1
ATOM 788 O O . LEU A 1 103 ? 90.906 57.788 33.468 1.00 13.01 103 LEU B O 1
ATOM 793 N N . CYS A 1 104 ? 92.367 57.912 35.181 1.00 12.83 104 CYS B N 1
ATOM 794 C CA . CYS A 1 104 ? 93.147 56.750 34.796 1.00 13.28 104 CYS B CA 1
ATOM 795 C C . CYS A 1 104 ? 92.866 55.606 35.753 1.00 13.30 104 CYS B C 1
ATOM 796 O O . CYS A 1 104 ? 92.963 55.765 36.967 1.00 13.64 104 CYS B O 1
ATOM 799 N N . LEU A 1 105 ? 92.518 54.454 35.198 1.00 12.38 105 LEU B N 1
ATOM 800 C CA . LEU A 1 105 ? 92.216 53.279 35.997 1.00 12.17 105 LEU B CA 1
ATOM 801 C C . LEU A 1 105 ? 92.534 52.049 35.162 1.00 12.02 105 LEU B C 1
ATOM 802 O O . LEU A 1 105 ? 93.045 52.159 34.046 1.00 12.03 105 LEU B O 1
ATOM 807 N N . GLN A 1 106 ? 92.264 50.873 35.713 1.00 11.85 106 GLN B N 1
ATOM 808 C CA . GLN A 1 106 ? 92.360 49.636 34.950 1.00 12.11 106 GLN B CA 1
ATOM 809 C C . GLN A 1 106 ? 91.096 48.823 35.122 1.00 11.68 106 GLN B C 1
ATOM 810 O O . GLN A 1 106 ? 90.388 48.977 36.109 1.00 11.87 106 GLN B O 1
ATOM 816 N N . ASP A 1 107 ? 90.786 47.987 34.131 1.00 10.64 107 ASP B N 1
ATOM 817 C CA . ASP A 1 107 ? 89.718 47.012 34.302 1.00 10.79 107 ASP B CA 1
ATOM 818 C C . ASP A 1 107 ? 90.266 45.896 35.206 1.00 11.48 107 ASP B C 1
ATOM 819 O O . ASP A 1 107 ? 91.452 45.919 35.561 1.00 11.32 107 ASP B O 1
ATOM 824 N N . PRO A 1 108 ? 89.411 44.984 35.641 1.00 11.76 108 PRO B N 1
ATOM 825 C CA . PRO A 1 108 ? 89.819 43.983 36.635 1.00 11.69 108 PRO B CA 1
ATOM 826 C C . PRO A 1 108 ? 90.968 43.100 36.221 1.00 12.27 108 PRO B C 1
ATOM 827 O O . PRO A 1 108 ? 91.569 42.460 37.095 1.00 13.05 108 PRO B O 1
ATOM 831 N N . PHE A 1 109 ? 91.295 43.077 34.934 1.00 11.91 109 PHE B N 1
ATOM 832 C CA . PHE A 1 109 ? 92.346 42.211 34.441 1.00 11.76 109 PHE B CA 1
ATOM 833 C C . PHE A 1 109 ? 93.496 42.973 33.795 1.00 11.66 109 PHE B C 1
ATOM 834 O O . PHE A 1 109 ? 94.218 42.441 32.955 1.00 12.78 109 PHE B O 1
ATOM 842 N N . GLY A 1 110 ? 93.651 44.231 34.189 1.00 11.19 110 GLY B N 1
ATOM 843 C CA . GLY A 1 110 ? 94.854 44.968 33.856 1.00 11.68 110 GLY B CA 1
ATOM 844 C C . GLY A 1 110 ? 94.880 45.848 32.632 1.00 12.28 110 GLY B C 1
ATOM 845 O O . GLY A 1 110 ? 95.920 46.429 32.347 1.00 14.43 110 GLY B O 1
ATOM 846 N N . LEU A 1 111 ? 93.776 45.971 31.911 1.00 11.55 111 LEU B N 1
ATOM 847 C CA . LEU A 1 111 ? 93.786 46.864 30.758 1.00 11.21 111 LEU B CA 1
ATOM 848 C C . LEU A 1 111 ? 93.624 48.301 31.237 1.00 10.33 111 LEU B C 1
ATOM 849 O O . LEU A 1 111 ? 92.639 48.607 31.910 1.00 10.65 111 LEU B O 1
ATOM 854 N N . PRO A 1 112 ? 94.593 49.177 30.964 1.00 10.33 112 PRO B N 1
ATOM 855 C CA . PRO A 1 112 ? 94.415 50.586 31.326 1.00 10.01 112 PRO B CA 1
ATOM 856 C C . PRO A 1 112 ? 93.277 51.249 30.552 1.00 10.13 112 PRO B C 1
ATOM 857 O O . PRO A 1 112 ? 93.199 51.123 29.328 1.00 10.00 112 PRO B O 1
ATOM 861 N N . LEU A 1 113 ? 92.394 51.911 31.297 1.00 9.94 113 LEU B N 1
ATOM 862 C CA . LEU A 1 113 ? 91.277 52.651 30.730 1.00 10.12 113 LEU B CA 1
ATOM 863 C C . LEU A 1 113 ? 91.448 54.093 31.135 1.00 10.33 113 LEU B C 1
ATOM 864 O O . LEU A 1 113 ? 91.918 54.399 32.241 1.00 11.40 113 LEU B O 1
ATOM 869 N N . GLU A 1 114 ? 91.080 54.988 30.228 1.00 10.09 114 GLU B N 1
ATOM 870 C CA . GLU A 1 114 ? 91.122 56.411 30.476 1.00 10.14 114 GLU B CA 1
ATOM 871 C C . GLU A 1 114 ? 89.756 56.971 30.190 1.00 10.66 114 GLU B C 1
ATOM 872 O O . GLU A 1 114 ? 89.315 56.916 29.043 1.00 11.80 114 GLU B O 1
ATOM 878 N N . ILE A 1 115 ? 89.073 57.468 31.220 1.00 10.30 115 ILE B N 1
ATOM 879 C CA . ILE A 1 115 ? 87.760 58.080 31.055 1.00 10.29 115 ILE B CA 1
ATOM 880 C C . ILE A 1 115 ? 88.015 59.585 30.900 1.00 9.98 115 ILE B C 1
ATOM 881 O O . ILE A 1 115 ? 88.663 60.201 31.758 1.00 10.78 115 ILE B O 1
ATOM 886 N N . TYR A 1 116 ? 87.542 60.183 29.807 1.00 10.19 116 TYR B N 1
ATOM 887 C CA . TYR A 1 116 ? 87.891 61.571 29.506 1.00 9.95 116 TYR B CA 1
ATOM 888 C C . TYR A 1 116 ? 86.724 62.378 28.969 1.00 10.29 116 TYR B C 1
ATOM 889 O O . TYR A 1 116 ? 85.689 61.833 28.587 1.00 9.59 116 TYR B O 1
ATOM 898 N N . TYR A 1 117 ? 86.898 63.693 28.952 1.00 10.49 117 TYR B N 1
ATOM 899 C CA . TYR A 1 117 ? 85.969 64.562 28.253 1.00 11.05 117 TYR B CA 1
ATOM 900 C C . TYR A 1 117 ? 86.765 65.643 27.527 1.00 10.41 117 TYR B C 1
ATOM 901 O O . TYR A 1 117 ? 87.939 65.839 27.804 1.00 10.89 117 TYR B O 1
ATOM 910 N N . GLY A 1 118 ? 86.113 66.316 26.583 1.00 10.77 118 GLY B N 1
ATOM 911 C CA . GLY A 1 118 ? 86.687 67.469 25.907 1.00 10.46 118 GLY B CA 1
ATOM 912 C C . GLY A 1 118 ? 87.826 67.170 24.959 1.00 10.27 118 GLY B C 1
ATOM 913 O O . GLY A 1 118 ? 88.900 67.765 25.066 1.00 11.55 118 GLY B O 1
ATOM 914 N N . PRO A 1 119 ? 87.597 66.253 24.020 1.00 10.42 119 PRO B N 1
ATOM 915 C CA . PRO A 1 119 ? 88.641 65.938 23.055 1.00 10.29 119 PRO B CA 1
ATOM 916 C C . PRO A 1 119 ? 88.819 67.037 22.035 1.00 10.15 119 PRO B C 1
ATOM 917 O O . PRO A 1 119 ? 87.918 67.835 21.803 1.00 10.75 119 PRO B O 1
ATOM 921 N N . ALA A 1 120 ? 89.982 67.033 21.410 1.00 10.01 120 ALA B N 1
ATOM 922 C CA . ALA A 1 120 ? 90.336 68.032 20.416 1.00 9.94 120 ALA B CA 1
ATOM 923 C C . ALA A 1 120 ? 89.852 67.649 19.027 1.00 9.92 120 ALA B C 1
ATOM 924 O O . ALA A 1 120 ? 90.026 66.508 18.582 1.00 9.72 120 ALA B O 1
ATOM 926 N N . GLU A 1 121 ? 89.254 68.615 18.342 1.00 10.21 121 GLU B N 1
ATOM 927 C CA . GLU A 1 121 ? 88.843 68.449 16.951 1.00 10.62 121 GLU B CA 1
ATOM 928 C C . GLU A 1 121 ? 89.612 69.444 16.111 1.00 9.87 121 GLU B C 1
ATOM 929 O O . GLU A 1 121 ? 89.954 70.519 16.593 1.00 9.74 121 GLU B O 1
ATOM 935 N N . ILE A 1 122 ? 89.898 69.073 14.864 1.00 9.38 122 ILE B N 1
ATOM 936 C CA . ILE A 1 122 ? 90.687 69.920 13.972 1.00 9.87 122 ILE B CA 1
ATOM 937 C C . ILE A 1 122 ? 90.054 69.990 12.576 1.00 9.50 122 ILE B C 1
ATOM 938 O O . ILE A 1 122 ? 90.611 69.530 11.579 1.00 9.69 122 ILE B O 1
ATOM 943 N N . PHE A 1 123 ? 88.882 70.612 12.507 1.00 9.38 123 PHE B N 1
ATOM 944 C CA . PHE A 1 123 ? 88.164 70.732 11.245 1.00 9.31 123 PHE B CA 1
ATOM 945 C C . PHE A 1 123 ? 88.905 71.581 10.208 1.00 9.84 123 PHE B C 1
ATOM 946 O O . PHE A 1 123 ? 88.601 71.506 9.021 1.00 9.72 123 PHE B O 1
ATOM 954 N N . HIS A 1 124 ? 89.863 72.393 10.629 1.00 9.44 124 HIS B N 1
ATOM 955 C CA . HIS A 1 124 ? 90.664 73.176 9.682 1.00 9.80 124 HIS B CA 1
ATOM 956 C C . HIS A 1 124 ? 91.716 72.329 8.960 1.00 10.06 124 HIS B C 1
ATOM 957 O O . HIS A 1 124 ? 92.357 72.805 8.013 1.00 11.32 124 HIS B O 1
ATOM 964 N N . GLU A 1 125 ? 91.889 71.083 9.412 1.00 10.11 125 GLU B N 1
ATOM 965 C CA . GLU A 1 125 ? 92.756 70.108 8.750 1.00 10.41 125 GLU B CA 1
ATOM 966 C C . GLU A 1 125 ? 91.868 68.928 8.383 1.00 10.17 125 GLU B C 1
ATOM 967 O O . GLU A 1 125 ? 91.897 67.883 9.024 1.00 9.08 125 GLU B O 1
ATOM 973 N N . PRO A 1 126 ? 91.028 69.092 7.373 1.00 9.56 126 PRO B N 1
ATOM 974 C CA . PRO A 1 126 ? 90.050 68.051 7.058 1.00 9.70 126 PRO B CA 1
ATOM 975 C C . PRO A 1 126 ? 90.685 66.679 6.761 1.00 9.32 126 PRO B C 1
ATOM 976 O O . PRO A 1 126 ? 91.775 66.575 6.187 1.00 9.22 126 PRO B O 1
ATOM 980 N N . PHE A 1 127 ? 89.978 65.633 7.168 1.00 9.44 127 PHE B N 1
ATOM 981 C CA . PHE A 1 127 ? 90.427 64.262 7.008 1.00 9.35 127 PHE B CA 1
ATOM 982 C C . PHE A 1 127 ? 90.777 63.937 5.561 1.00 9.34 127 PHE B C 1
ATOM 983 O O . PHE A 1 127 ? 90.025 64.268 4.636 1.00 9.99 127 PHE B O 1
ATOM 991 N N . LEU A 1 128 ? 91.923 63.295 5.386 1.00 9.49 128 LEU B N 1
ATOM 992 C CA . LEU A 1 128 ? 92.390 62.863 4.085 1.00 9.78 128 LEU B CA 1
ATOM 993 C C . LEU A 1 128 ? 92.915 61.443 4.252 1.00 9.37 128 LEU B C 1
ATOM 994 O O . LEU A 1 128 ? 93.953 61.237 4.867 1.00 8.90 128 LEU B O 1
ATOM 999 N N . PRO A 1 129 ? 92.200 60.453 3.734 1.00 9.11 129 PRO B N 1
ATOM 1000 C CA . PRO A 1 129 ? 92.660 59.072 3.906 1.00 9.28 129 PRO B CA 1
ATOM 1001 C C . PRO A 1 129 ? 93.954 58.804 3.140 1.00 9.29 129 PRO B C 1
ATOM 1002 O O . PRO A 1 129 ? 94.237 59.459 2.134 1.00 9.64 129 PRO B O 1
ATOM 1006 N N . SER A 1 130 ? 94.732 57.841 3.624 1.00 9.07 130 SER B N 1
ATOM 1007 C CA . SER A 1 130 ? 96.003 57.474 3.007 1.00 9.31 130 SER B CA 1
ATOM 1008 C C . SER A 1 130 ? 95.855 56.365 1.976 1.00 9.46 130 SER B C 1
ATOM 1009 O O . SER A 1 130 ? 96.825 56.028 1.279 1.00 10.70 130 SER B O 1
ATOM 1012 N N . ALA A 1 131 ? 94.663 55.787 1.910 1.00 9.13 131 ALA B N 1
ATOM 1013 C CA . ALA A 1 131 ? 94.340 54.736 0.958 1.00 9.76 131 ALA B CA 1
ATOM 1014 C C . ALA A 1 131 ? 92.890 54.964 0.572 1.00 9.48 131 ALA B C 1
ATOM 1015 O O . ALA A 1 131 ? 92.172 55.688 1.270 1.00 9.23 131 ALA B O 1
ATOM 1017 N N . PRO A 1 132 ? 92.425 54.404 -0.541 1.00 9.77 132 PRO B N 1
ATOM 1018 C CA . PRO A 1 132 ? 91.054 54.665 -0.975 1.00 10.18 132 PRO B CA 1
ATOM 1019 C C . PRO A 1 132 ? 89.982 54.122 -0.036 1.00 10.86 132 PRO B C 1
ATOM 1020 O O . PRO A 1 132 ? 89.632 52.953 -0.115 1.00 12.84 132 PRO B O 1
ATOM 1024 N N . VAL A 1 133 ? 89.480 54.983 0.843 1.00 10.45 133 VAL B N 1
ATOM 1025 C CA . VAL A 1 133 ? 88.404 54.645 1.755 1.00 10.35 133 VAL B CA 1
ATOM 1026 C C . VAL A 1 133 ? 87.594 55.928 1.813 1.00 10.76 133 VAL B C 1
ATOM 1027 O O . VAL A 1 133 ? 88.140 57.013 2.022 1.00 11.23 133 VAL B O 1
ATOM 1031 N N . SER A 1 134 ? 86.300 55.819 1.573 1.00 10.04 134 SER B N 1
ATOM 1032 C CA . SER A 1 134 ? 85.428 56.993 1.497 1.00 11.25 134 SER B CA 1
ATOM 1033 C C . SER A 1 134 ? 85.199 57.695 2.841 1.00 11.86 134 SER B C 1
ATOM 1034 O O . SER A 1 134 ? 84.811 58.863 2.877 1.00 13.98 134 SER B O 1
ATOM 1037 N N . GLY A 1 135 ? 85.467 57.002 3.946 1.00 11.18 135 GLY B N 1
ATOM 1038 C CA . GLY A 1 135 ? 85.247 57.535 5.276 1.00 10.85 135 GLY B CA 1
ATOM 1039 C C . GLY A 1 135 ? 84.865 56.425 6.233 1.00 9.61 135 GLY B C 1
ATOM 1040 O O . GLY A 1 135 ? 84.619 55.286 5.817 1.00 9.37 135 GLY B O 1
ATOM 1041 N N . PHE A 1 136 ? 84.847 56.766 7.511 1.00 8.53 136 PHE B N 1
ATOM 1042 C CA . PHE A 1 136 ? 84.501 55.847 8.580 1.00 8.14 136 PHE B CA 1
ATOM 1043 C C . PHE A 1 136 ? 83.252 56.306 9.317 1.00 8.29 136 PHE B C 1
ATOM 1044 O O . PHE A 1 136 ? 82.938 57.505 9.369 1.00 9.62 136 PHE B O 1
ATOM 1052 N N . VAL A 1 137 ? 82.526 55.352 9.884 1.00 7.94 137 VAL B N 1
ATOM 1053 C CA . VAL A 1 137 ? 81.350 55.633 10.679 1.00 8.39 137 VAL B CA 1
ATOM 1054 C C . VAL A 1 137 ? 81.793 55.741 12.123 1.00 8.21 137 VAL B C 1
ATOM 1055 O O . VAL A 1 137 ? 82.173 54.746 12.752 1.00 8.42 137 VAL B O 1
ATOM 1059 N N . THR A 1 138 ? 81.751 56.962 12.638 1.00 8.17 138 THR B N 1
ATOM 1060 C CA . THR A 1 138 ? 82.193 57.246 13.994 1.00 8.22 138 THR B CA 1
ATOM 1061 C C . THR A 1 138 ? 81.112 58.061 14.697 1.00 8.18 138 THR B C 1
ATOM 1062 O O . THR A 1 138 ? 80.092 57.510 15.103 1.00 8.88 138 THR B O 1
ATOM 1066 N N . GLY A 1 139 ? 81.302 59.367 14.825 1.00 8.57 139 GLY B N 1
ATOM 1067 C CA . GLY A 1 139 ? 80.304 60.197 15.467 1.00 8.69 139 GLY B CA 1
ATOM 1068 C C . GLY A 1 139 ? 79.959 59.717 16.859 1.00 8.66 139 GLY B C 1
ATOM 1069 O O . GLY A 1 139 ? 80.823 59.331 17.645 1.00 9.38 139 GLY B O 1
ATOM 1070 N N . ASP A 1 140 ? 78.673 59.711 17.159 1.00 9.04 140 ASP B N 1
ATOM 1071 C CA . ASP A 1 140 ? 78.213 59.355 18.489 1.00 9.68 140 ASP B CA 1
ATOM 1072 C C . ASP A 1 140 ? 78.500 57.909 18.847 1.00 9.28 140 ASP B C 1
ATOM 1073 O O . ASP A 1 140 ? 78.486 57.547 20.020 1.00 9.69 140 ASP B O 1
ATOM 1078 N N . GLN A 1 141 ? 78.786 57.090 17.840 1.00 8.67 141 GLN B N 1
ATOM 1079 C CA . GLN A 1 141 ? 79.122 55.680 18.068 1.00 8.48 141 GLN B CA 1
ATOM 1080 C C . GLN A 1 141 ? 80.607 55.449 18.352 1.00 7.97 141 GLN B C 1
ATOM 1081 O O . GLN A 1 141 ? 81.040 54.304 18.539 1.00 8.56 141 GLN B O 1
ATOM 1091 N N . GLY A 1 142 ? 81.393 56.518 18.416 1.00 7.87 142 GLY B N 1
ATOM 1092 C CA . GLY A 1 142 ? 82.805 56.372 18.687 1.00 7.73 142 GLY B CA 1
ATOM 1093 C C . GLY A 1 142 ? 83.566 55.697 17.564 1.00 8.11 142 GLY B C 1
ATOM 1094 O O . GLY A 1 142 ? 83.053 55.505 16.458 1.00 7.98 142 GLY B O 1
ATOM 1095 N N . ILE A 1 143 ? 84.808 55.320 17.854 1.00 7.89 143 ILE B N 1
ATOM 1096 C CA . ILE A 1 143 ? 85.716 54.857 16.814 1.00 7.79 143 ILE B CA 1
ATOM 1097 C C . ILE A 1 143 ? 85.422 53.468 16.257 1.00 7.89 143 ILE B C 1
ATOM 1098 O O . ILE A 1 143 ? 85.765 53.188 15.113 1.00 7.93 143 ILE B O 1
ATOM 1103 N N . GLY A 1 144 ? 84.782 52.613 17.046 1.00 7.63 144 GLY B N 1
ATOM 1104 C CA . GLY A 1 144 ? 84.559 51.234 16.642 1.00 7.65 144 GLY B CA 1
ATOM 1105 C C . GLY A 1 144 ? 84.375 50.373 17.868 1.00 7.66 144 GLY B C 1
ATOM 1106 O O . GLY A 1 144 ? 83.816 50.828 18.863 1.00 7.97 144 GLY B O 1
ATOM 1107 N N . HIS A 1 145 ? 84.861 49.140 17.814 1.00 7.58 145 HIS B N 1
ATOM 1108 C CA . HIS A 1 145 ? 84.776 48.236 18.961 1.00 7.68 145 HIS B CA 1
ATOM 1109 C C . HIS A 1 145 ? 86.028 47.399 19.093 1.00 8.13 145 HIS B C 1
ATOM 1110 O O . HIS A 1 145 ? 86.884 47.378 18.217 1.00 8.21 145 HIS B O 1
ATOM 1117 N N . PHE A 1 146 ? 86.147 46.726 20.230 1.00 8.02 146 PHE B N 1
ATOM 1118 C CA . PHE A 1 146 ? 87.184 45.710 20.387 1.00 8.77 146 PHE B CA 1
ATOM 1119 C C . PHE A 1 146 ? 86.659 44.560 21.212 1.00 8.50 146 PHE B C 1
ATOM 1120 O O . PHE A 1 146 ? 85.676 44.703 21.957 1.00 8.31 146 PHE B O 1
ATOM 1128 N N . VAL A 1 147 ? 87.271 43.399 21.016 1.00 8.73 147 VAL B N 1
ATOM 1129 C CA . VAL A 1 147 ? 86.944 42.213 21.794 1.00 9.37 147 VAL B CA 1
ATOM 1130 C C . VAL A 1 147 ? 88.028 42.041 22.838 1.00 9.25 147 VAL B C 1
ATOM 1131 O O . VAL A 1 147 ? 89.195 41.813 22.512 1.00 10.27 147 VAL B O 1
ATOM 1135 N N . ARG A 1 148 ? 87.614 42.172 24.087 1.00 9.27 148 ARG B N 1
ATOM 1136 C CA . ARG A 1 148 ? 88.484 42.087 25.249 1.00 9.33 148 ARG B CA 1
ATOM 1137 C C . ARG A 1 148 ? 88.548 40.644 25.757 1.00 9.33 148 ARG B C 1
ATOM 1138 O O . ARG A 1 148 ? 87.514 40.030 26.063 1.00 9.90 148 ARG B O 1
ATOM 1146 N N . CYS A 1 149 ? 89.758 40.101 25.835 1.00 9.64 149 CYS B N 1
ATOM 1147 C CA . CYS A 1 149 ? 89.967 38.761 26.366 1.00 10.36 149 CYS B CA 1
ATOM 1148 C C . CYS A 1 149 ? 90.040 38.884 27.873 1.00 10.46 149 CYS B C 1
ATOM 1149 O O . CYS A 1 149 ? 90.713 39.773 28.390 1.00 11.15 149 CYS B O 1
ATOM 1152 N N . VAL A 1 150 ? 89.357 37.984 28.570 1.00 10.49 150 VAL B N 1
ATOM 1153 C CA . VAL A 1 150 ? 89.346 37.999 30.030 1.00 11.20 150 VAL B CA 1
ATOM 1154 C C . VAL A 1 150 ? 89.366 36.569 30.570 1.00 11.41 150 VAL B C 1
ATOM 1155 O O . VAL A 1 150 ? 88.914 35.642 29.913 1.00 10.71 150 VAL B O 1
ATOM 1159 N N . PRO A 1 151 ? 89.926 36.374 31.757 1.00 11.63 151 PRO B N 1
ATOM 1160 C CA . PRO A 1 151 ? 89.908 35.046 32.374 1.00 12.37 151 PRO B CA 1
ATOM 1161 C C . PRO A 1 151 ? 88.599 34.671 33.033 1.00 12.69 151 PRO B C 1
ATOM 1162 O O . PRO A 1 151 ? 88.421 33.490 33.353 1.00 13.74 151 PRO B O 1
ATOM 1166 N N . ASP A 1 152 ? 87.745 35.648 33.293 1.00 12.27 152 ASP B N 1
ATOM 1167 C CA . ASP A 1 152 ? 86.516 35.461 34.046 1.00 12.58 152 ASP B CA 1
ATOM 1168 C C . ASP A 1 152 ? 85.493 36.447 33.499 1.00 12.26 152 ASP B C 1
ATOM 1169 O O . ASP A 1 152 ? 85.484 37.630 33.832 1.00 11.89 152 ASP B O 1
ATOM 1174 N N . THR A 1 153 ? 84.648 35.952 32.611 1.00 12.81 153 THR B N 1
ATOM 1175 C CA . THR A 1 153 ? 83.671 36.815 31.960 1.00 13.24 153 THR B CA 1
ATOM 1176 C C . THR A 1 153 ? 82.638 37.397 32.928 1.00 13.50 153 THR B C 1
ATOM 1177 O O . THR A 1 153 ? 82.265 38.557 32.787 1.00 13.27 153 THR B O 1
ATOM 1181 N N . ALA A 1 154 ? 82.203 36.629 33.919 1.00 13.48 154 ALA B N 1
ATOM 1182 C CA . ALA A 1 154 ? 81.245 37.154 34.890 1.00 13.57 154 ALA B CA 1
ATOM 1183 C C . ALA A 1 154 ? 81.824 38.352 35.650 1.00 13.30 154 ALA B C 1
ATOM 1184 O O . ALA A 1 154 ? 81.161 39.382 35.840 1.00 13.80 154 ALA B O 1
ATOM 1186 N N . LYS A 1 155 ? 83.069 38.229 36.081 1.00 13.06 155 LYS B N 1
ATOM 1187 C CA . LYS A 1 155 ? 83.718 39.315 36.800 1.00 13.54 155 LYS B CA 1
ATOM 1188 C C . LYS A 1 155 ? 83.903 40.538 35.884 1.00 12.52 155 LYS B C 1
ATOM 1189 O O . LYS A 1 155 ? 83.676 41.678 36.301 1.00 12.27 155 LYS B O 1
ATOM 1195 N N . ALA A 1 156 ? 84.300 40.307 34.645 1.00 12.04 156 ALA B N 1
ATOM 1196 C CA . ALA A 1 156 ? 84.448 41.402 33.694 1.00 11.57 156 ALA B CA 1
ATOM 1197 C C . ALA A 1 156 ? 83.094 42.063 33.419 1.00 11.30 156 ALA B C 1
ATOM 1198 O O . ALA A 1 156 ? 83.010 43.300 33.357 1.00 10.67 156 ALA B O 1
ATOM 1200 N N . MET A 1 157 ? 82.054 41.245 33.249 1.00 11.47 157 MET B N 1
ATOM 1201 C CA . MET A 1 157 ? 80.707 41.745 33.016 1.00 11.75 157 MET B CA 1
ATOM 1202 C C . MET A 1 157 ? 80.247 42.651 34.153 1.00 11.60 157 MET B C 1
ATOM 1203 O O . MET A 1 157 ? 79.676 43.712 33.922 1.00 11.73 157 MET B O 1
ATOM 1208 N N . ALA A 1 158 ? 80.483 42.245 35.391 1.00 11.46 158 ALA B N 1
ATOM 1209 C CA . ALA A 1 158 ? 80.024 43.035 36.526 1.00 11.63 158 ALA B CA 1
ATOM 1210 C C . ALA A 1 158 ? 80.662 44.428 36.487 1.00 11.52 158 ALA B C 1
ATOM 1211 O O . ALA A 1 158 ? 79.993 45.423 36.744 1.00 11.96 158 ALA B O 1
ATOM 1213 N N . PHE A 1 159 ? 81.947 44.500 36.157 1.00 11.30 159 PHE B N 1
ATOM 1214 C CA . PHE A 1 159 ? 82.665 45.770 36.088 1.00 11.19 159 PHE B CA 1
ATOM 1215 C C . PHE A 1 159 ? 82.162 46.640 34.937 1.00 11.01 159 PHE B C 1
ATOM 1216 O O . PHE A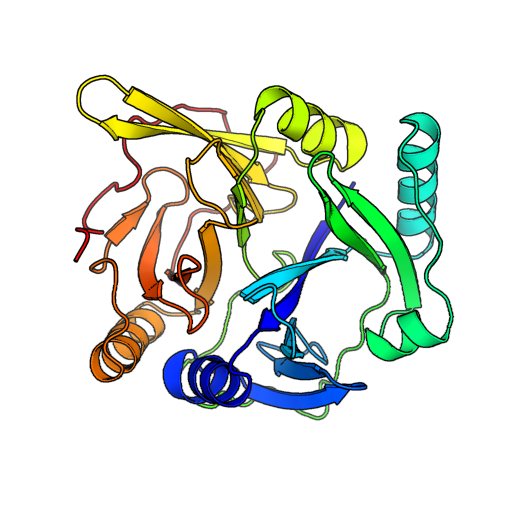 1 159 ? 81.771 47.786 35.130 1.00 10.42 159 PHE B O 1
ATOM 1224 N N . TYR A 1 160 ? 82.146 46.091 33.729 1.00 10.21 160 TYR B N 1
ATOM 1225 C CA . TYR A 1 160 ? 81.752 46.898 32.579 1.00 10.23 160 TYR B CA 1
ATOM 1226 C C . TYR A 1 160 ? 80.307 47.366 32.635 1.00 10.56 160 TYR B C 1
ATOM 1227 O O . TYR A 1 160 ? 80.014 48.485 32.201 1.00 10.01 160 TYR B O 1
ATOM 1236 N N . THR A 1 161 ? 79.404 46.551 33.189 1.00 11.23 161 THR B N 1
ATOM 1237 C CA . THR A 1 161 ? 77.998 46.955 33.279 1.00 11.93 161 THR B CA 1
ATOM 1238 C C . THR A 1 161 ? 77.705 47.787 34.524 1.00 12.82 161 THR B C 1
ATOM 1239 O O . THR A 1 161 ? 77.174 48.885 34.423 1.00 13.56 161 THR B O 1
ATOM 1243 N N . GLU A 1 162 ? 78.056 47.280 35.698 1.00 13.65 162 GLU B N 1
ATOM 1244 C CA . GLU A 1 162 ? 77.679 47.960 36.942 1.00 14.58 162 GLU B CA 1
ATOM 1245 C C . GLU A 1 162 ? 78.485 49.211 37.221 1.00 14.57 162 GLU B C 1
ATOM 1246 O O . GLU A 1 162 ? 77.956 50.189 37.756 1.00 16.55 162 GLU B O 1
ATOM 1252 N N . VAL A 1 163 ? 79.767 49.185 36.887 1.00 13.61 163 VAL B N 1
ATOM 1253 C CA . VAL A 1 163 ? 80.607 50.338 37.150 1.00 13.29 163 VAL B CA 1
ATOM 1254 C C . VAL A 1 163 ? 80.595 51.310 35.969 1.00 12.84 163 VAL B C 1
ATOM 1255 O O . VAL A 1 163 ? 80.341 52.502 36.141 1.00 13.69 163 VAL B O 1
ATOM 1259 N N . LEU A 1 164 ? 80.846 50.812 34.766 1.00 11.74 164 LEU B N 1
ATOM 1260 C CA . LEU A 1 164 ? 80.987 51.701 33.616 1.00 11.29 164 LEU B CA 1
ATOM 1261 C C . LEU A 1 164 ? 79.698 51.965 32.851 1.00 10.66 164 LEU B C 1
ATOM 1262 O O . LEU A 1 164 ? 79.662 52.880 32.032 1.00 10.72 164 LEU B O 1
ATOM 1267 N N . GLY A 1 165 ? 78.662 51.177 33.085 1.00 10.42 165 GLY B N 1
ATOM 1268 C CA . GLY A 1 165 ? 77.374 51.453 32.490 1.00 10.33 165 GLY B CA 1
ATOM 1269 C C . GLY A 1 165 ? 77.125 50.885 31.113 1.00 10.48 165 GLY B C 1
ATOM 1270 O O . GLY A 1 165 ? 76.157 51.262 30.467 1.00 11.10 165 GLY B O 1
ATOM 1271 N N . PHE A 1 166 ? 77.985 49.981 30.657 1.00 10.14 166 PHE B N 1
ATOM 1272 C CA . PHE A 1 166 ? 77.714 49.262 29.424 1.00 9.95 166 PHE B CA 1
ATOM 1273 C C . PHE A 1 166 ? 76.500 48.353 29.636 1.00 10.16 166 PHE B C 1
ATOM 1274 O O . PHE A 1 166 ? 76.153 48.018 30.766 1.00 10.47 166 PHE B O 1
ATOM 1282 N N . VAL A 1 167 ? 75.879 47.941 28.538 1.00 10.14 167 VAL B N 1
ATOM 1283 C CA . VAL A 1 167 ? 74.644 47.15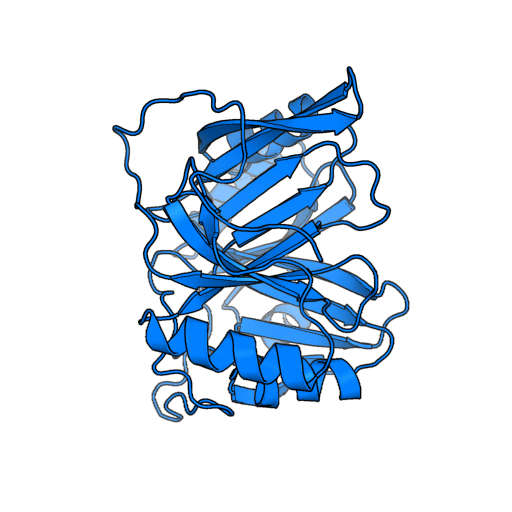9 28.564 1.00 10.13 167 VAL B CA 1
ATOM 1284 C C . VAL A 1 167 ? 74.811 45.954 27.642 1.00 9.52 167 VAL B C 1
ATOM 1285 O O . VAL A 1 167 ? 75.306 46.093 26.518 1.00 9.42 167 VAL B O 1
ATOM 1289 N N . LEU A 1 168 ? 74.400 44.774 28.091 1.00 9.40 168 LEU B N 1
ATOM 1290 C CA . LEU A 1 168 ? 74.482 43.579 27.265 1.00 9.29 168 LEU B CA 1
ATOM 1291 C C . LEU A 1 168 ? 73.554 43.655 26.054 1.00 9.50 168 LEU B C 1
ATOM 1292 O O . LEU A 1 168 ? 72.354 43.897 26.198 1.00 10.12 168 LEU B O 1
ATOM 1297 N N . SER A 1 169 ? 74.115 43.443 24.866 1.00 9.06 169 SER B N 1
ATOM 1298 C CA . SER A 1 169 ? 73.323 43.296 23.644 1.00 9.16 169 SER B CA 1
ATOM 1299 C C . SER A 1 169 ? 72.901 41.846 23.459 1.00 9.09 169 SER B C 1
ATOM 1300 O O . SER A 1 169 ? 71.712 41.536 23.336 1.00 10.21 169 SER B O 1
ATOM 1303 N N . ASP A 1 170 ? 73.876 40.944 23.412 1.00 9.10 170 ASP B N 1
ATOM 1304 C CA . ASP A 1 170 ? 73.604 39.536 23.155 1.00 9.02 170 ASP B CA 1
ATOM 1305 C C . ASP A 1 170 ? 74.842 38.693 23.401 1.00 9.27 170 ASP B C 1
ATOM 1306 O O . ASP A 1 170 ? 75.906 39.217 23.748 1.00 8.61 170 ASP B O 1
ATOM 1311 N N . ILE A 1 171 ? 74.689 37.386 23.223 1.00 9.28 171 ILE B N 1
ATOM 1312 C CA . ILE A 1 171 ? 75.750 36.429 23.470 1.00 9.71 171 ILE B CA 1
ATOM 1313 C C . ILE A 1 171 ? 75.882 35.510 22.268 1.00 10.01 171 ILE B C 1
ATOM 1314 O O . ILE A 1 171 ? 74.882 35.155 21.643 1.00 10.44 171 ILE B O 1
ATOM 1319 N N . ILE A 1 172 ? 77.116 35.161 21.923 1.00 9.71 172 ILE B N 1
ATOM 1320 C CA . ILE A 1 172 ? 77.374 34.132 20.925 1.00 10.03 172 ILE B CA 1
ATOM 1321 C C . ILE A 1 172 ? 78.214 33.038 21.563 1.00 10.48 172 ILE B C 1
ATOM 1322 O O . ILE A 1 172 ? 79.241 33.327 22.171 1.00 10.38 172 ILE B O 1
ATOM 1327 N N . ASP A 1 173 ? 77.776 31.794 21.417 1.00 11.28 173 ASP B N 1
ATOM 1328 C CA . ASP A 1 173 ? 78.578 30.651 21.836 1.00 12.64 173 ASP B CA 1
ATOM 1329 C C . ASP A 1 173 ? 79.534 30.332 20.710 1.00 14.04 173 ASP B C 1
ATOM 1330 O O . ASP A 1 173 ? 79.131 29.847 19.647 1.00 14.86 173 ASP B O 1
ATOM 1335 N N . ILE A 1 174 ? 80.804 30.619 20.938 1.00 15.57 174 ILE B N 1
ATOM 1336 C CA . ILE A 1 174 ? 81.813 30.429 19.906 1.00 17.41 174 ILE B CA 1
ATOM 1337 C C . ILE A 1 174 ? 82.465 29.067 20.105 1.00 19.84 174 ILE B C 1
ATOM 1338 O O . ILE A 1 174 ? 83.152 28.846 21.098 1.00 19.13 174 ILE B O 1
ATOM 1343 N N . GLN A 1 175 ? 82.221 28.151 19.172 1.00 23.29 175 GLN B N 1
ATOM 1344 C CA . GLN A 1 175 ? 82.755 26.798 19.279 1.00 26.15 175 GLN B CA 1
ATOM 1345 C C . GLN A 1 175 ? 84.248 26.864 19.040 1.00 28.19 175 GLN B C 1
ATOM 1346 O O . GLN A 1 175 ? 84.698 27.408 18.036 1.00 28.49 175 GLN B O 1
ATOM 1352 N N . MET A 1 176 ? 85.010 26.326 19.982 1.00 30.99 176 MET B N 1
ATOM 1353 C CA . MET A 1 176 ? 86.460 26.334 19.889 1.00 33.29 176 MET B CA 1
ATOM 1354 C C . MET A 1 176 ? 86.944 24.972 19.418 1.00 34.65 176 MET B C 1
ATOM 1355 O O . MET A 1 176 ? 87.683 24.872 18.439 1.00 35.52 176 MET B O 1
ATOM 1360 N N . GLY A 1 177 ? 86.511 23.927 20.118 1.00 36.10 177 GLY B N 1
ATOM 1361 C CA . GLY A 1 177 ? 86.895 22.563 19.797 1.00 37.00 177 GLY B CA 1
ATOM 1362 C C . GLY A 1 177 ? 85.659 21.709 19.593 1.00 37.76 177 GLY B C 1
ATOM 1363 O O . GLY A 1 177 ? 84.570 22.248 19.416 1.00 38.03 177 GLY B O 1
ATOM 1364 N N . PRO A 1 178 ? 85.803 20.386 19.661 1.00 38.49 178 PRO B N 1
ATOM 1365 C CA . PRO A 1 178 ? 84.682 19.479 19.387 1.00 38.73 178 PRO B CA 1
ATOM 1366 C C . PRO A 1 178 ? 83.547 19.638 20.386 1.00 38.53 178 PRO B C 1
ATOM 1367 O O . PRO A 1 178 ? 82.375 19.637 19.999 1.00 39.02 178 PRO B O 1
ATOM 1371 N N . GLU A 1 179 ? 83.899 19.757 21.661 1.00 38.10 179 GLU B N 1
ATOM 1372 C CA . GLU A 1 179 ? 82.916 19.943 22.714 1.00 37.70 179 GLU B CA 1
ATOM 1373 C C . GLU A 1 179 ? 83.375 21.067 23.654 1.00 36.20 179 GLU B C 1
ATOM 1374 O O . GLU A 1 179 ? 83.391 20.916 24.875 1.00 36.40 179 GLU B O 1
ATOM 1380 N N . THR A 1 180 ? 83.761 22.197 23.065 1.00 34.22 180 THR B N 1
ATOM 1381 C CA . THR A 1 180 ? 84.203 23.360 23.826 1.00 32.39 180 THR B CA 1
ATOM 1382 C C . THR A 1 180 ? 83.779 24.645 23.128 1.00 30.16 180 THR B C 1
ATOM 1383 O O . THR A 1 180 ? 84.135 24.867 21.974 1.00 29.97 180 THR B O 1
ATOM 1387 N N . SER A 1 181 ? 83.012 25.481 23.820 1.00 27.58 181 SER B N 1
ATOM 1388 C CA . SER A 1 181 ? 82.638 26.782 23.276 1.00 25.29 181 SER B CA 1
ATOM 1389 C C . SER A 1 181 ? 82.883 27.845 24.333 1.00 22.77 181 SER B C 1
ATOM 1390 O O . SER A 1 181 ? 82.936 27.558 25.530 1.00 22.44 181 SER B O 1
ATOM 1393 N N . VAL A 1 182 ? 83.050 29.073 23.867 1.00 19.55 182 VAL B N 1
ATOM 1394 C CA . VAL A 1 182 ? 83.272 30.220 24.726 1.00 17.88 182 VAL B CA 1
ATOM 1395 C C . VAL A 1 182 ? 82.109 31.187 24.513 1.00 15.57 182 VAL B C 1
ATOM 1396 O O . VAL A 1 182 ? 81.832 31.548 23.374 1.00 14.97 182 VAL B O 1
ATOM 1400 N N . PRO A 1 183 ? 81.404 31.574 25.574 1.00 13.58 183 PRO B N 1
ATOM 1401 C CA . PRO A 1 183 ? 80.293 32.522 25.441 1.00 12.67 183 PRO B CA 1
ATOM 1402 C C . PRO A 1 183 ? 80.738 33.970 25.419 1.00 11.74 183 PRO B C 1
ATOM 1403 O O . PRO A 1 183 ? 80.998 34.576 26.458 1.00 12.33 183 PRO B O 1
ATOM 1407 N N . ALA A 1 184 ? 80.794 34.523 24.219 1.00 10.10 184 ALA B N 1
ATOM 1408 C CA . A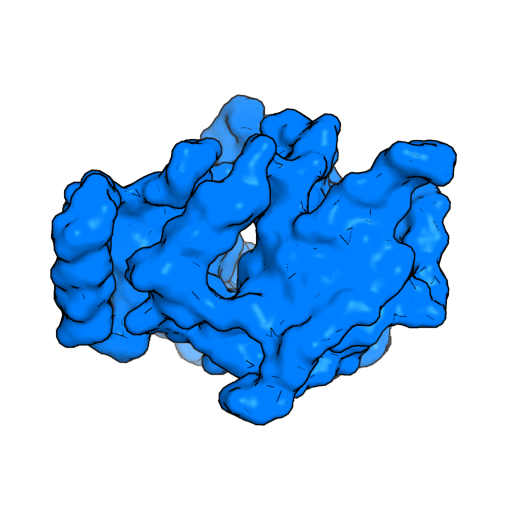LA A 1 184 ? 81.209 35.900 24.038 1.00 9.85 184 ALA B CA 1
ATOM 1409 C C . ALA A 1 184 ? 80.037 36.819 24.344 1.00 9.53 184 ALA B C 1
ATOM 1410 O O . ALA A 1 184 ? 78.941 36.630 23.809 1.00 9.23 184 ALA B O 1
ATOM 1412 N N . HIS A 1 185 ? 80.267 37.791 25.221 1.00 9.21 185 HIS B N 1
ATOM 1413 C CA . HIS A 1 185 ? 79.238 38.741 25.635 1.00 9.32 185 HIS B CA 1
ATOM 1414 C C . HIS A 1 185 ? 79.478 40.083 24.962 1.00 9.17 185 HIS B C 1
ATOM 1415 O O . HIS A 1 185 ? 80.548 40.645 25.098 1.00 9.45 185 HIS B O 1
ATOM 1422 N N . PHE A 1 186 ? 78.475 40.609 24.260 1.00 8.37 186 PHE B N 1
ATOM 1423 C CA . PHE A 1 186 ? 78.628 41.816 23.442 1.00 8.13 186 PHE B CA 1
ATOM 1424 C C . PHE A 1 186 ? 77.936 42.984 24.126 1.00 8.50 186 PHE B C 1
ATOM 1425 O O . PHE A 1 186 ? 76.741 42.877 24.383 1.00 8.90 186 PHE B O 1
ATOM 1433 N N . LEU A 1 187 ? 78.674 44.054 24.419 1.00 8.03 187 LEU B N 1
ATOM 1434 C CA . LEU A 1 187 ? 78.167 45.181 25.201 1.00 8.56 187 LEU B CA 1
ATOM 1435 C C . LEU A 1 187 ? 78.137 46.476 24.434 1.00 8.66 187 LEU B C 1
ATOM 1436 O O . LEU A 1 187 ? 79.109 46.830 23.781 1.00 9.00 187 LEU B O 1
ATOM 1441 N N . HIS A 1 188 ? 77.026 47.195 24.564 1.00 8.96 188 HIS B N 1
ATOM 1442 C CA . HIS A 1 188 ? 76.888 48.510 23.957 1.00 8.77 188 HIS B CA 1
ATOM 1443 C C . HIS A 1 188 ? 76.848 49.610 25.003 1.00 9.12 188 HIS B C 1
ATOM 1444 O O . HIS A 1 188 ? 76.634 49.364 26.187 1.00 9.22 188 HIS B O 1
ATOM 1451 N N . CYS A 1 189 ? 77.085 50.830 24.546 1.00 9.24 189 CYS B N 1
ATOM 1452 C CA . CYS A 1 189 ? 76.972 52.018 25.392 1.00 9.73 189 CYS B CA 1
ATOM 1453 C C . CYS A 1 189 ? 76.432 53.192 24.566 1.00 9.56 189 CYS B C 1
ATOM 1454 O O . CYS A 1 189 ? 76.440 54.336 25.029 1.00 10.87 189 CYS B O 1
ATOM 1457 N N . ASN A 1 190 ? 75.941 52.887 23.364 1.00 9.24 190 ASN B N 1
ATOM 1458 C CA . ASN A 1 190 ? 75.370 53.854 22.432 1.00 9.07 190 ASN B CA 1
ATOM 1459 C C . ASN A 1 190 ? 74.739 53.017 21.317 1.00 8.74 190 ASN B C 1
ATOM 1460 O O . ASN A 1 190 ? 74.500 51.825 21.507 1.00 9.90 190 ASN B O 1
ATOM 1465 N N . GLY A 1 191 ? 74.430 53.606 20.168 1.00 8.75 191 GLY B N 1
ATOM 1466 C CA . GLY A 1 191 ? 73.790 52.868 19.099 1.00 8.94 191 GLY B CA 1
ATOM 1467 C C . GLY A 1 191 ? 74.613 51.768 18.457 1.00 8.69 191 GLY B C 1
ATOM 1468 O O . GLY A 1 191 ? 74.062 50.892 17.784 1.00 9.52 191 GLY B O 1
ATOM 1469 N N . ARG A 1 192 ? 75.931 51.822 18.610 1.00 8.61 192 ARG B N 1
ATOM 1470 C CA . ARG A 1 192 ? 76.780 50.774 18.054 1.00 8.07 192 ARG B CA 1
ATOM 1471 C C . ARG A 1 192 ? 76.446 49.440 18.730 1.00 8.41 192 ARG B C 1
ATOM 1472 O O . ARG A 1 192 ? 76.441 49.339 19.950 1.00 8.37 192 ARG B O 1
ATOM 1480 N N . HIS A 1 193 ? 76.193 48.409 17.936 1.00 7.94 193 HIS B N 1
ATOM 1481 C CA . HIS A 1 193 ? 75.721 47.143 18.484 1.00 8.27 193 HIS B CA 1
ATOM 1482 C C . HIS A 1 193 ? 76.591 46.683 19.649 1.00 8.08 193 HIS B C 1
ATOM 1483 O O . HIS A 1 193 ? 76.090 46.248 20.683 1.00 8.34 193 HIS B O 1
ATOM 1490 N N . HIS A 1 194 ? 77.896 46.724 19.463 1.00 8.44 194 HIS B N 1
ATOM 1491 C CA . HIS A 1 194 ? 78.782 46.614 20.600 1.00 8.01 194 HIS B CA 1
ATOM 1492 C C . HIS A 1 194 ? 79.992 47.521 20.448 1.00 8.00 194 HIS B C 1
ATOM 1493 O O . HIS A 1 194 ? 80.437 47.814 19.336 1.00 8.18 194 HIS B O 1
ATOM 1500 N N . THR A 1 195 ? 80.459 48.004 21.593 1.00 8.28 195 THR B N 1
ATOM 1501 C CA . THR A 1 195 ? 81.694 48.759 21.708 1.00 8.21 195 THR B CA 1
ATOM 1502 C C . THR A 1 195 ? 82.796 47.896 22.346 1.00 8.49 195 THR B C 1
ATOM 1503 O O . THR A 1 195 ? 83.970 48.004 21.989 1.00 8.30 195 THR B O 1
ATOM 1507 N N . ILE A 1 196 ? 82.406 47.036 23.275 1.00 9.26 196 ILE B N 1
ATOM 1508 C CA . ILE A 1 196 ? 83.322 46.079 23.879 1.00 9.65 196 ILE B CA 1
ATOM 1509 C C . ILE A 1 196 ? 82.613 44.734 23.950 1.00 9.50 196 ILE B C 1
ATOM 1510 O O . ILE A 1 196 ? 81.458 44.673 24.335 1.00 9.90 196 ILE B O 1
ATOM 1515 N N . ALA A 1 197 ? 83.286 43.668 23.540 1.00 8.97 197 ALA B N 1
ATOM 1516 C CA . ALA A 1 197 ? 82.785 42.323 23.760 1.00 9.34 197 ALA B CA 1
ATOM 1517 C C . ALA A 1 197 ? 83.771 41.673 24.711 1.00 9.24 197 ALA B C 1
ATOM 1518 O O . ALA A 1 197 ? 84.952 42.014 24.725 1.00 10.53 197 ALA B O 1
ATOM 1520 N N . LEU A 1 198 ? 83.268 40.795 25.558 1.00 8.75 198 LEU B N 1
ATOM 1521 C CA . LEU A 1 198 ? 84.072 40.067 26.526 1.00 8.95 198 LEU B CA 1
ATOM 1522 C C . LEU A 1 198 ? 84.061 38.588 26.194 1.00 9.48 198 LEU B C 1
ATOM 1523 O O . LEU A 1 198 ? 83.010 38.031 25.977 1.00 9.89 198 LEU B O 1
ATOM 1528 N N . ALA A 1 199 ? 85.223 37.950 26.170 1.00 9.89 199 ALA B N 1
ATOM 1529 C CA . ALA A 1 199 ? 85.299 36.522 25.886 1.00 10.70 199 ALA B CA 1
ATOM 1530 C C . ALA A 1 199 ? 86.499 35.903 26.593 1.00 11.13 199 ALA B C 1
ATOM 1531 O O . ALA A 1 199 ? 87.557 36.507 26.671 1.00 11.38 199 ALA B O 1
ATOM 1533 N N . ALA A 1 200 ? 86.318 34.693 27.099 1.00 11.23 200 ALA B N 1
ATOM 1534 C CA . ALA A 1 200 ? 87.387 33.967 27.780 1.00 11.76 200 ALA B CA 1
ATOM 1535 C C . ALA A 1 200 ? 88.156 33.115 26.772 1.00 12.42 200 ALA B C 1
ATOM 1536 O O . ALA A 1 200 ? 88.078 31.891 26.816 1.00 13.29 200 ALA B O 1
ATOM 1538 N N . PHE A 1 201 ? 88.854 33.751 25.840 1.00 13.40 201 PHE B N 1
ATOM 1539 C CA . PHE A 1 201 ? 89.639 33.072 24.807 1.00 14.12 201 PHE B CA 1
ATOM 1540 C C . PHE A 1 201 ? 91.015 32.693 25.342 1.00 15.08 201 PHE B C 1
ATOM 1541 O O . PHE A 1 201 ? 91.572 33.406 26.172 1.00 15.59 201 PHE B O 1
ATOM 1549 N N . PRO A 1 202 ? 91.567 31.575 24.877 1.00 16.35 202 PRO B N 1
ATOM 1550 C CA . PRO A 1 202 ? 92.923 31.161 25.268 1.00 16.78 202 PRO B CA 1
ATOM 1551 C C . PRO A 1 202 ? 94.035 31.859 24.477 1.00 17.50 202 PRO B C 1
ATOM 1552 O O . PRO A 1 202 ? 94.947 31.221 23.964 1.00 18.99 202 PRO B O 1
ATOM 1556 N N . ILE A 1 203 ? 93.981 33.180 24.437 1.00 17.33 203 ILE B N 1
ATOM 1557 C CA . ILE A 1 203 ? 94.938 33.995 23.702 1.00 18.13 203 ILE B CA 1
ATOM 1558 C C . ILE A 1 203 ? 95.728 34.815 24.721 1.00 17.45 203 ILE B C 1
ATOM 1559 O O . ILE A 1 203 ? 95.169 35.233 25.735 1.00 17.48 203 ILE B O 1
ATOM 1564 N N . PRO A 1 204 ? 97.018 35.036 24.464 1.00 17.38 204 PRO B N 1
ATOM 1565 C CA A PRO A 1 204 ? 97.891 35.801 25.372 0.50 17.21 204 PRO B CA 1
ATOM 1566 C CA B PRO A 1 204 ? 97.869 35.757 25.405 0.50 17.02 204 PRO B CA 1
ATOM 1567 C C A PRO A 1 204 ? 97.910 37.283 25.074 0.50 16.54 204 PRO B C 1
ATOM 1568 C C B PRO A 1 204 ? 97.696 37.280 25.399 0.50 16.18 204 PRO B C 1
ATOM 1569 O O A PRO A 1 204 ? 98.963 37.929 25.179 0.50 17.12 204 PRO B O 1
ATOM 1570 O O B PRO A 1 204 ? 98.143 37.928 26.335 0.50 15.07 204 PRO B O 1
ATOM 1574 N N A LYS A 1 205 ? 96.800 37.788 24.583 0.50 15.34 205 LYS B N 1
ATOM 1575 N N B LYS A 1 205 ? 96.856 37.779 24.507 0.50 15.11 205 LYS B N 1
ATOM 1576 C CA . LYS A 1 205 ? 96.688 39.207 24.290 1.00 14.44 205 LYS B CA 1
ATOM 1577 C C . LYS A 1 205 ? 95.521 39.799 25.056 1.00 13.27 205 LYS B C 1
ATOM 1578 O O . LYS A 1 205 ? 94.619 39.082 25.466 1.00 13.36 205 LYS B O 1
ATOM 1584 N N . ARG A 1 206 ? 95.528 41.110 25.235 1.00 11.64 206 ARG B N 1
ATOM 1585 C CA . ARG A 1 206 ? 94.450 41.791 25.935 1.00 10.68 206 ARG B CA 1
ATOM 1586 C C . ARG A 1 206 ? 93.187 41.832 25.082 1.00 10.46 206 ARG B C 1
ATOM 1587 O O . ARG A 1 206 ? 92.084 41.867 25.609 1.00 9.78 206 ARG B O 1
ATOM 1595 N N . ILE A 1 207 ? 93.371 41.897 23.765 1.00 10.29 207 ILE B N 1
ATOM 1596 C CA . ILE A 1 207 ? 92.259 41.896 22.828 1.00 9.81 207 ILE B CA 1
ATOM 1597 C C . ILE A 1 207 ? 92.479 40.891 21.721 1.00 9.54 207 ILE B C 1
ATOM 1598 O O . ILE A 1 207 ? 93.607 40.527 21.407 1.00 10.06 207 ILE B O 1
ATOM 1603 N N . HIS A 1 208 ? 91.387 40.468 21.106 1.00 8.71 208 HIS B N 1
ATOM 1604 C CA . HIS A 1 208 ? 91.443 39.610 19.944 1.00 9.05 208 HIS B CA 1
ATOM 1605 C C . HIS A 1 208 ? 91.507 40.469 18.671 1.00 8.59 208 HIS B C 1
ATOM 1606 O O . HIS A 1 208 ? 92.273 40.186 17.758 1.00 8.52 208 HIS B O 1
ATOM 1613 N N . HIS A 1 209 ? 90.682 41.512 18.612 1.00 8.01 209 HIS B N 1
ATOM 1614 C CA . HIS A 1 209 ? 90.676 42.420 17.481 1.00 7.82 209 HIS B CA 1
ATOM 1615 C C . HIS A 1 209 ? 90.054 43.748 17.867 1.00 7.44 209 HIS B C 1
ATOM 1616 O O . HIS A 1 209 ? 89.409 43.875 18.907 1.00 7.93 209 HIS B O 1
ATOM 1623 N N . PHE A 1 210 ? 90.309 44.745 17.022 1.00 7.42 210 PHE B N 1
ATOM 1624 C CA . PHE A 1 210 ? 89.572 46.004 17.036 1.00 7.90 210 PHE B CA 1
ATOM 1625 C C . PHE A 1 210 ? 88.937 46.122 15.654 1.00 7.60 210 PHE B C 1
ATOM 1626 O O . PHE A 1 210 ? 89.456 45.562 14.682 1.00 7.56 210 PHE B O 1
ATOM 1634 N N . MET A 1 211 ? 87.823 46.841 15.586 1.00 7.07 211 MET B N 1
ATOM 1635 C CA . MET A 1 211 ? 87.051 46.982 14.358 1.00 7.07 211 MET B CA 1
ATOM 1636 C C . MET A 1 211 ? 86.845 48.435 13.998 1.00 7.15 211 MET B C 1
ATOM 1637 O O . MET A 1 211 ? 86.531 49.251 14.873 1.00 7.74 211 MET B O 1
ATOM 1642 N N . LEU A 1 212 ? 87.029 48.729 12.710 1.00 6.92 212 LEU B N 1
ATOM 1643 C CA . LEU A 1 212 ? 86.686 50.032 12.131 1.00 7.59 212 LEU B CA 1
ATOM 1644 C C . LEU A 1 212 ? 85.579 49.798 11.111 1.00 7.30 212 LEU B C 1
ATOM 1645 O O . LEU A 1 212 ? 85.572 48.782 10.405 1.00 7.78 212 LEU B O 1
ATOM 1650 N N . GLN A 1 213 ? 84.635 50.730 11.046 1.00 7.34 213 GLN B N 1
ATOM 1651 C CA . GLN A 1 213 ? 83.467 50.640 10.184 1.00 6.93 213 GLN B CA 1
ATOM 1652 C C . GLN A 1 213 ? 83.589 51.672 9.072 1.00 7.26 213 GLN B C 1
ATOM 1653 O O . GLN A 1 213 ? 83.630 52.868 9.342 1.00 7.96 213 GLN B O 1
ATOM 1659 N N . ALA A 1 214 ? 83.669 51.208 7.836 1.00 7.96 214 ALA B N 1
ATOM 1660 C CA . ALA A 1 214 ? 83.738 52.087 6.677 1.00 8.01 214 ALA B CA 1
ATOM 1661 C C . ALA A 1 214 ? 82.341 52.419 6.174 1.00 8.57 214 ALA B C 1
ATOM 1662 O O . ALA A 1 214 ? 81.375 51.723 6.457 1.00 8.45 214 ALA B O 1
ATOM 1664 N N . ASN A 1 215 ? 82.255 53.486 5.388 1.00 8.50 215 ASN B N 1
ATOM 1665 C CA . ASN A 1 215 ? 80.978 53.962 4.887 1.00 8.65 215 ASN B CA 1
ATOM 1666 C C . ASN A 1 215 ? 80.310 53.071 3.842 1.00 8.56 215 ASN B C 1
ATOM 1667 O O . ASN A 1 215 ? 79.081 52.997 3.807 1.00 9.05 215 ASN B O 1
ATOM 1672 N N . THR A 1 216 ? 81.091 52.429 2.969 1.00 8.24 216 THR B N 1
ATOM 1673 C CA . THR A 1 216 ? 80.499 51.638 1.877 1.00 8.07 216 THR B CA 1
ATOM 1674 C C . THR A 1 216 ? 81.003 50.206 1.765 1.00 7.95 216 THR B C 1
ATOM 1675 O O . THR A 1 216 ? 82.076 49.858 2.288 1.00 7.51 216 THR B O 1
ATOM 1679 N N . ILE A 1 217 ? 80.245 49.390 1.044 1.00 8.07 217 ILE B N 1
ATOM 1680 C CA . ILE A 1 217 ? 80.646 48.016 0.843 1.00 8.82 217 ILE B CA 1
ATOM 1681 C C . ILE A 1 217 ? 81.916 47.986 -0.028 1.00 8.05 217 ILE B C 1
ATOM 1682 O O . ILE A 1 217 ? 82.807 47.160 0.192 1.00 7.71 217 ILE B O 1
ATOM 1688 N N . ASP A 1 218 ? 82.032 48.897 -0.993 1.00 7.64 218 ASP B N 1
ATOM 1689 C CA . ASP A 1 218 ? 83.235 48.946 -1.817 1.00 7.24 218 ASP B CA 1
ATOM 1690 C C . ASP A 1 218 ? 84.459 49.308 -0.983 1.00 7.13 218 ASP B C 1
ATOM 1691 O O . ASP A 1 218 ? 85.560 48.828 -1.245 1.00 7.36 218 ASP B O 1
ATOM 1696 N N . ASP A 1 219 ? 84.279 50.169 0.013 1.00 7.08 219 ASP B N 1
ATOM 1697 C CA . ASP A 1 219 ? 85.400 50.474 0.908 1.00 7.23 219 ASP B CA 1
ATOM 1698 C C . ASP A 1 219 ? 85.963 49.171 1.479 1.00 7.43 219 ASP B C 1
ATOM 1699 O O . ASP A 1 219 ? 87.178 48.985 1.536 1.00 7.26 219 ASP B O 1
ATOM 1704 N N . VAL A 1 220 ? 85.074 48.283 1.920 1.00 7.06 220 VAL B N 1
ATOM 1705 C CA . VAL A 1 220 ? 85.476 46.998 2.497 1.00 7.44 220 VAL B CA 1
ATOM 1706 C C . VAL A 1 220 ? 86.129 46.094 1.443 1.00 7.53 220 VAL B C 1
ATOM 1707 O O . VAL A 1 220 ? 87.183 45.509 1.686 1.00 7.43 220 VAL B O 1
ATOM 1711 N N . GLY A 1 221 ? 85.518 45.988 0.268 1.00 7.91 221 GLY B N 1
ATOM 1712 C CA . GLY A 1 221 ? 86.083 45.177 -0.796 1.00 7.51 221 GLY B CA 1
ATOM 1713 C C . GLY A 1 221 ? 87.470 45.632 -1.217 1.00 7.94 221 GLY B C 1
ATOM 1714 O O . GLY A 1 221 ? 88.375 44.816 -1.443 1.00 8.98 221 GLY B O 1
ATOM 1715 N N . TYR A 1 222 ? 87.644 46.936 -1.370 1.00 8.04 222 TYR B N 1
ATOM 1716 C CA . TYR A 1 222 ? 88.940 47.453 -1.762 1.00 8.40 222 TYR B CA 1
ATOM 1717 C C . TYR A 1 222 ? 89.963 47.189 -0.662 1.00 8.63 222 TYR B C 1
ATOM 1718 O O . TYR A 1 222 ? 91.107 46.815 -0.940 1.00 9.05 222 TYR B O 1
ATOM 1727 N N . ALA A 1 223 ? 89.564 47.382 0.592 1.00 8.53 223 ALA B N 1
ATOM 1728 C CA . ALA A 1 223 ? 90.479 47.157 1.707 1.00 7.95 223 ALA B CA 1
ATOM 1729 C C . ALA A 1 223 ? 90.910 45.701 1.774 1.00 8.30 223 ALA B C 1
ATOM 1730 O O . ALA A 1 223 ? 92.064 45.411 2.090 1.00 8.68 223 ALA B O 1
ATOM 1732 N N . PHE A 1 224 ? 89.999 44.784 1.482 1.00 8.69 224 PHE B N 1
ATOM 1733 C CA . PHE A 1 224 ? 90.330 43.370 1.506 1.00 8.58 224 PHE B CA 1
ATOM 1734 C C . PHE A 1 224 ? 91.516 43.122 0.581 1.00 8.67 224 PHE B C 1
ATOM 1735 O O . PHE A 1 224 ? 92.470 42.434 0.944 1.00 8.78 224 PHE B O 1
ATOM 1743 N N . ASP A 1 225 ? 91.439 43.683 -0.622 1.00 8.09 225 ASP B N 1
ATOM 1744 C CA . ASP A 1 225 ? 92.498 43.476 -1.596 1.00 8.01 225 ASP B CA 1
ATOM 1745 C C . ASP A 1 225 ? 93.816 44.084 -1.141 1.00 8.31 225 ASP B C 1
ATOM 1746 O O . ASP A 1 225 ? 94.865 43.495 -1.377 1.00 9.06 225 ASP B O 1
ATOM 1751 N N . ARG A 1 226 ? 93.789 45.255 -0.504 1.00 8.03 226 ARG B N 1
ATOM 1752 C CA . ARG A 1 226 ? 95.039 45.840 -0.004 1.00 8.37 226 ARG B CA 1
ATOM 1753 C C . ARG A 1 226 ? 95.638 44.955 1.073 1.00 8.73 226 ARG B C 1
ATOM 1754 O O . ARG A 1 226 ? 96.870 44.756 1.087 1.00 9.74 226 ARG B O 1
ATOM 1762 N N . LEU A 1 227 ? 94.823 44.426 1.980 1.00 8.88 227 LEU B N 1
ATOM 1763 C CA . LEU A 1 227 ? 95.364 43.591 3.048 1.00 9.27 227 LEU B CA 1
ATOM 1764 C C . LEU A 1 227 ? 95.789 42.242 2.505 1.00 9.77 227 LEU B C 1
ATOM 1765 O O . LEU A 1 227 ? 96.702 41.620 3.048 1.00 9.95 227 LEU B O 1
ATOM 1770 N N . ASP A 1 228 ? 95.167 41.799 1.421 1.00 10.06 228 ASP B N 1
ATOM 1771 C CA . ASP A 1 228 ? 95.557 40.542 0.792 1.00 10.65 228 ASP B CA 1
ATOM 1772 C C . ASP A 1 228 ? 96.912 40.700 0.099 1.00 10.62 228 ASP B C 1
ATOM 1773 O O . ASP A 1 228 ? 97.779 39.821 0.181 1.00 10.77 228 ASP B O 1
ATOM 1778 N N . ALA A 1 229 ? 97.115 41.841 -0.550 1.00 10.63 229 ALA B N 1
ATOM 1779 C CA . ALA A 1 229 ? 98.396 42.119 -1.192 1.00 10.87 229 ALA B CA 1
ATOM 1780 C C . ALA A 1 229 ? 99.498 42.122 -0.138 1.00 11.40 229 ALA B C 1
ATOM 1781 O O . ALA A 1 229 ? 100.632 41.740 -0.426 1.00 12.82 229 ALA B O 1
ATOM 1783 N N . ALA A 1 230 ? 99.163 42.528 1.086 1.00 10.90 230 ALA B N 1
ATOM 1784 C CA . ALA A 1 230 ? 100.120 42.569 2.195 1.00 11.14 230 ALA B CA 1
ATOM 1785 C C . ALA A 1 230 ? 100.290 41.213 2.871 1.00 11.57 230 ALA B C 1
ATOM 1786 O O . ALA A 1 230 ? 101.087 41.092 3.802 1.00 12.04 230 ALA B O 1
ATOM 1788 N N . GLY A 1 231 ? 99.535 40.213 2.427 1.00 11.30 231 GLY B N 1
ATOM 1789 C CA . GLY A 1 231 ? 99.599 38.873 2.990 1.00 11.19 231 GLY B CA 1
ATOM 1790 C C . GLY A 1 231 ? 99.014 38.734 4.386 1.00 11.39 231 GLY B C 1
ATOM 1791 O O . GLY A 1 231 ? 99.378 37.817 5.127 1.00 13.04 231 GLY B O 1
ATOM 1792 N N . ARG A 1 232 ? 98.066 39.603 4.742 1.00 10.35 232 ARG B N 1
ATOM 1793 C CA . ARG A 1 232 ? 97.535 39.663 6.102 1.00 9.90 232 ARG B CA 1
ATOM 1794 C C . ARG A 1 232 ? 96.133 39.114 6.330 1.00 9.14 232 ARG B C 1
ATOM 1795 O O . ARG A 1 232 ? 95.686 39.056 7.473 1.00 9.74 232 ARG B O 1
ATOM 1803 N N . ILE A 1 233 ? 95.440 38.688 5.280 1.00 9.38 233 ILE B N 1
ATOM 1804 C CA . ILE A 1 233 ? 94.060 38.246 5.465 1.00 9.47 233 ILE B CA 1
ATOM 1805 C C . ILE A 1 233 ? 93.969 37.030 6.379 1.00 9.64 233 ILE B C 1
ATOM 1806 O O . ILE A 1 233 ? 94.730 36.068 6.222 1.00 10.15 233 ILE B O 1
ATOM 1811 N N . THR A 1 234 ? 93.042 37.070 7.326 1.00 9.55 234 THR B N 1
ATOM 1812 C CA . THR A 1 234 ? 92.783 35.922 8.201 1.00 9.64 234 THR B CA 1
ATOM 1813 C C . THR A 1 234 ? 91.381 35.344 8.048 1.00 10.32 234 THR B C 1
ATOM 1814 O O . THR A 1 234 ? 91.155 34.201 8.423 1.00 10.87 234 THR B O 1
ATOM 1818 N N . SER A 1 235 ? 90.444 36.116 7.504 1.00 10.94 235 SER B N 1
ATOM 1819 C CA . SER A 1 235 ? 89.102 35.614 7.231 1.00 11.07 235 SER B CA 1
ATOM 1820 C C . SER A 1 235 ? 88.655 36.110 5.877 1.00 11.10 235 SER B C 1
ATOM 1821 O O . SER A 1 235 ? 88.993 37.224 5.461 1.00 12.99 235 SER B O 1
ATOM 1825 N N . LEU A 1 236 ? 87.872 35.306 5.176 1.00 9.81 236 LEU B N 1
ATOM 1826 C CA . LEU A 1 236 ? 87.225 35.788 3.970 1.00 9.81 236 LEU B CA 1
ATOM 1827 C C . LEU A 1 236 ? 86.106 36.749 4.377 1.00 8.41 236 LEU B C 1
ATOM 1828 O O . LEU A 1 236 ? 85.722 36.818 5.542 1.00 8.67 236 LEU B O 1
ATOM 1833 N N . LEU A 1 237 ? 85.604 37.517 3.426 1.00 8.38 237 LEU B N 1
ATOM 1834 C CA . LEU A 1 237 ? 84.442 38.358 3.671 1.00 8.08 237 LEU B CA 1
ATOM 1835 C C . LEU A 1 237 ? 83.301 37.528 4.276 1.00 8.26 237 LEU B C 1
ATOM 1836 O O . LEU A 1 237 ? 83.073 36.368 3.911 1.00 8.82 237 LEU B O 1
ATOM 1841 N N . GLY A 1 238 ? 82.565 38.134 5.179 1.00 7.86 238 GLY B N 1
ATOM 1842 C CA . GLY A 1 238 ? 81.429 37.464 5.783 1.00 8.27 238 GLY B CA 1
ATOM 1843 C C . GLY A 1 238 ? 80.604 38.482 6.518 1.00 8.13 238 GLY B C 1
ATOM 1844 O O . GLY A 1 238 ? 80.869 39.676 6.482 1.00 8.22 238 GLY B O 1
ATOM 1845 N N . ARG A 1 239 ? 79.556 37.998 7.171 1.00 8.07 239 ARG B N 1
ATOM 1846 C CA . ARG A 1 239 ? 78.654 38.858 7.905 1.00 8.47 239 ARG B CA 1
ATOM 1847 C C . ARG A 1 239 ? 78.316 38.175 9.226 1.00 8.33 239 ARG B C 1
ATOM 1848 O O . ARG A 1 239 ? 78.030 36.982 9.259 1.00 8.85 239 ARG B O 1
ATOM 1856 N N . HIS A 1 240 ? 78.349 38.940 10.309 1.00 8.51 240 HIS B N 1
ATOM 1857 C CA . HIS A 1 240 ? 78.113 38.387 11.636 1.00 8.68 240 HIS B CA 1
ATOM 1858 C C . HIS A 1 240 ? 76.631 38.192 11.930 1.00 9.43 240 HIS B C 1
ATOM 1859 O O . HIS A 1 240 ? 75.780 38.924 11.438 1.00 10.61 240 HIS B O 1
ATOM 1866 N N . THR A 1 241 ? 76.324 37.202 12.755 1.00 8.98 241 THR B N 1
ATOM 1867 C CA . THR A 1 241 ? 74.937 36.928 13.116 1.00 9.21 241 THR B CA 1
ATOM 1868 C C . THR A 1 241 ? 74.283 38.005 13.969 1.00 9.27 241 THR B C 1
ATOM 1869 O O . THR A 1 241 ? 73.108 38.295 13.795 1.00 10.21 241 THR B O 1
ATOM 1873 N N . ASN A 1 242 ? 75.025 38.567 14.919 1.00 9.27 242 ASN B N 1
ATOM 1874 C CA . ASN A 1 242 ? 74.416 39.460 15.901 1.00 9.87 242 ASN B CA 1
ATOM 1875 C C . ASN A 1 242 ? 74.370 40.919 15.470 1.00 10.65 242 ASN B C 1
ATOM 1876 O O . ASN A 1 242 ? 73.289 41.513 15.474 1.00 12.40 242 ASN B O 1
ATOM 1881 N N . ASP A 1 243 ? 75.505 41.517 15.113 1.00 11.63 243 ASP B N 1
ATOM 1882 C CA . ASP A 1 243 ? 75.480 42.917 14.664 1.00 12.06 243 ASP B CA 1
ATOM 1883 C C . ASP A 1 243 ? 75.317 43.025 13.152 1.00 12.22 243 ASP B C 1
ATOM 1884 O O . ASP A 1 243 ? 75.012 44.091 12.653 1.00 11.62 243 ASP B O 1
ATOM 1889 N N . GLN A 1 244 ? 75.480 41.921 12.433 1.00 12.10 244 GLN B N 1
ATOM 1890 C CA . GLN A 1 244 ? 75.340 41.940 10.980 1.00 12.50 244 GLN B CA 1
ATOM 1891 C C . GLN A 1 244 ? 76.385 42.858 10.342 1.00 10.58 244 GLN B C 1
ATOM 1892 O O . GLN A 1 244 ? 76.195 43.369 9.241 1.00 9.85 244 GLN B O 1
ATOM 1898 N N . THR A 1 245 ? 77.498 43.066 11.028 1.00 9.48 245 THR B N 1
ATOM 1899 C CA . THR A 1 245 ? 78.648 43.689 10.372 1.00 9.31 245 THR B CA 1
ATOM 1900 C C . THR A 1 245 ? 79.124 42.783 9.223 1.00 8.92 245 THR B C 1
ATOM 1901 O O . THR A 1 245 ? 79.341 41.575 9.421 1.00 9.11 245 THR B O 1
ATOM 1905 N N . LEU A 1 246 ? 79.279 43.358 8.029 1.00 8.23 246 LEU B N 1
ATOM 1906 C CA . LEU A 1 246 ? 79.839 42.665 6.870 1.00 7.73 246 LEU B CA 1
ATOM 1907 C C . LEU A 1 246 ? 81.308 43.085 6.835 1.00 7.72 246 LEU B C 1
ATOM 1908 O O . LEU A 1 246 ? 81.626 44.251 6.607 1.00 7.85 246 LEU B O 1
ATOM 1913 N N . SER A 1 247 ? 82.200 42.135 7.089 1.00 7.25 247 SER B N 1
ATOM 1914 C CA . SER A 1 247 ? 83.602 42.451 7.299 1.00 7.51 247 SER B CA 1
ATOM 1915 C C . SER A 1 247 ? 84.515 41.337 6.892 1.00 7.56 247 SER B C 1
ATOM 1916 O O . SER A 1 247 ? 84.081 40.230 6.578 1.00 7.60 247 SER B O 1
ATOM 1919 N N . PHE A 1 248 ? 85.807 41.644 6.900 1.00 7.83 248 PHE B N 1
ATOM 1920 C CA . PHE A 1 248 ? 86.839 40.624 6.860 1.00 7.87 248 PHE B CA 1
ATOM 1921 C C . PHE A 1 248 ? 87.791 40.948 8.003 1.00 7.56 248 PHE B C 1
ATOM 1922 O O . PHE A 1 248 ? 87.760 42.038 8.583 1.00 7.42 248 PHE B O 1
ATOM 1930 N N . TYR A 1 249 ? 88.641 39.981 8.324 1.00 7.95 249 TYR B N 1
ATOM 1931 C CA . TYR A 1 249 ? 89.647 40.116 9.361 1.00 7.85 249 TYR B CA 1
ATOM 1932 C C . TYR A 1 249 ? 91.029 39.992 8.732 1.00 7.85 249 TYR B C 1
ATOM 1933 O O . TYR A 1 249 ? 91.216 39.300 7.728 1.00 7.98 249 TYR B O 1
ATOM 1942 N N . ALA A 1 250 ? 91.994 40.654 9.347 1.00 7.75 250 ALA B N 1
ATOM 1943 C CA . ALA A 1 250 ? 93.381 40.596 8.922 1.00 8.11 250 ALA B CA 1
ATOM 1944 C C . ALA A 1 250 ? 94.295 40.743 10.133 1.00 8.93 250 ALA B C 1
ATOM 1945 O O . ALA A 1 250 ? 93.926 41.342 11.143 1.00 9.19 250 ALA B O 1
ATOM 1947 N N . ASP A 1 251 ? 95.509 40.218 10.010 1.00 9.02 251 ASP B N 1
ATOM 1948 C CA . ASP A 1 251 ? 96.496 40.364 11.058 1.00 9.96 251 ASP B CA 1
ATOM 1949 C C . ASP A 1 251 ? 97.073 41.766 11.099 1.00 10.03 251 ASP B C 1
ATOM 1950 O O . ASP A 1 251 ? 97.423 42.322 10.059 1.00 11.33 251 ASP B O 1
ATOM 1955 N N . THR A 1 252 ? 97.179 42.339 12.292 1.00 9.73 252 THR B N 1
ATOM 1956 C CA . THR A 1 252 ? 97.999 43.542 12.470 1.00 9.36 252 THR B CA 1
ATOM 1957 C C . THR A 1 252 ? 99.449 43.062 12.537 1.00 9.50 252 THR B C 1
ATOM 1958 O O . THR A 1 252 ? 99.701 41.860 12.571 1.00 10.30 252 THR B O 1
ATOM 1962 N N . PRO A 1 253 ? 100.413 43.970 12.543 1.00 9.66 253 PRO B N 1
ATOM 1963 C CA . PRO A 1 253 ? 101.810 43.537 12.717 1.00 9.99 253 PRO B CA 1
ATOM 1964 C C . PRO A 1 253 ? 102.114 42.962 14.098 1.00 11.11 253 PRO B C 1
ATOM 1965 O O . PRO A 1 253 ? 103.203 42.390 14.257 1.00 13.05 253 PRO B O 1
ATOM 1969 N N . SER A 1 254 ? 101.224 43.108 15.073 1.00 10.21 254 SER B N 1
ATOM 1970 C CA . SER A 1 254 ? 101.442 42.526 16.403 1.00 10.20 254 SER B CA 1
ATOM 1971 C C . SER A 1 254 ? 100.825 41.133 16.405 1.00 10.67 254 SER B C 1
ATOM 1972 O O . SER A 1 254 ? 99.619 40.989 16.222 1.00 10.87 254 SER B O 1
ATOM 1975 N N . PRO A 1 255 ? 101.620 40.083 16.576 1.00 11.20 255 PRO B N 1
ATOM 1976 C CA . PRO A 1 255 ? 101.057 38.737 16.523 1.00 11.51 255 PRO B CA 1
ATOM 1977 C C . PRO A 1 255 ? 99.888 38.506 17.466 1.00 11.00 255 PRO B C 1
ATOM 1978 O O . PRO A 1 255 ? 99.893 38.921 18.617 1.00 11.56 255 PRO B O 1
ATOM 1982 N N . MET A 1 256 ? 98.869 37.842 16.924 1.00 11.47 256 MET B N 1
ATOM 1983 C CA . MET A 1 256 ? 97.652 37.466 17.638 1.00 12.39 256 MET B CA 1
ATOM 1984 C C . MET A 1 256 ? 96.659 38.601 17.826 1.00 12.61 256 MET B C 1
ATOM 1985 O O . ME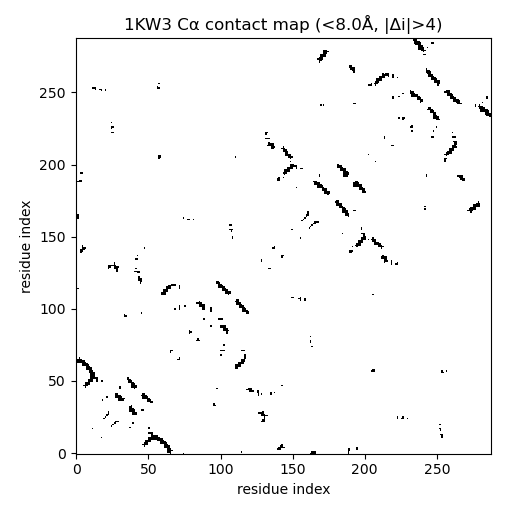T A 1 256 ? 95.614 38.398 18.445 1.00 15.31 256 MET B O 1
ATOM 1990 N N . ILE A 1 257 ? 96.972 39.780 17.304 1.00 11.49 257 ILE B N 1
ATOM 1991 C CA . ILE A 1 257 ? 95.980 40.854 17.284 1.00 10.98 257 ILE B CA 1
ATOM 1992 C C . ILE A 1 257 ? 95.582 41.101 15.845 1.00 9.56 257 ILE B C 1
ATOM 1993 O O . ILE A 1 257 ? 96.435 41.284 14.976 1.00 8.86 257 ILE B O 1
ATOM 1998 N N . GLU A 1 258 ? 94.278 41.066 15.613 1.00 8.51 258 GLU B N 1
ATOM 1999 C CA . GLU A 1 258 ? 93.699 41.276 14.294 1.00 8.25 258 GLU B CA 1
ATOM 2000 C C . GLU A 1 258 ? 92.949 42.594 14.213 1.00 8.21 258 GLU B C 1
ATOM 2001 O O . GLU A 1 258 ? 92.605 43.210 15.229 1.00 7.81 258 GLU B O 1
ATOM 2007 N N . VAL A 1 259 ? 92.725 43.025 12.979 1.00 7.94 259 VAL B N 1
ATOM 2008 C CA . VAL A 1 259 ? 91.818 44.121 12.684 1.00 8.08 259 VAL B CA 1
ATOM 2009 C C . VAL A 1 259 ? 90.625 43.539 11.914 1.00 7.29 259 VAL B C 1
ATOM 2010 O O . VAL A 1 259 ? 90.754 42.574 11.143 1.00 7.77 259 VAL B O 1
ATOM 2014 N N . GLU A 1 260 ? 89.458 44.111 12.175 1.00 7.15 260 GLU B N 1
ATOM 2015 C CA . GLU A 1 260 ? 88.251 43.825 11.427 1.00 6.97 260 GLU B CA 1
ATOM 2016 C C . GLU A 1 260 ? 87.855 45.113 10.707 1.00 6.79 260 GLU B C 1
ATOM 2017 O O . GLU A 1 260 ? 87.813 46.164 11.318 1.00 7.15 260 GLU B O 1
ATOM 2023 N N . PHE A 1 261 ? 87.593 45.008 9.409 1.00 6.77 261 PHE B N 1
ATOM 2024 C CA . PHE A 1 261 ? 87.255 46.160 8.571 1.00 6.84 261 PHE B CA 1
ATOM 2025 C C . PHE A 1 261 ? 85.880 45.838 7.994 1.00 6.95 261 PHE B C 1
ATOM 2026 O O . PHE A 1 261 ? 85.726 44.865 7.251 1.00 7.35 261 PHE B O 1
ATOM 2034 N N . GLY A 1 262 ? 84.875 46.612 8.381 1.00 7.34 262 GLY B N 1
ATOM 2035 C CA . GLY A 1 262 ? 83.509 46.252 8.072 1.00 7.67 262 GLY B CA 1
ATOM 2036 C C . GLY A 1 262 ? 82.575 47.356 7.680 1.00 7.68 262 GLY B C 1
ATOM 2037 O O . GLY A 1 262 ? 82.937 48.533 7.678 1.00 8.59 262 GLY B O 1
ATOM 2038 N N . TRP A 1 263 ? 81.352 46.947 7.368 1.00 7.55 263 TRP B N 1
ATOM 2039 C CA . TRP A 1 263 ? 80.313 47.811 6.835 1.00 7.86 263 TRP B CA 1
ATOM 2040 C C . TRP A 1 263 ? 78.934 47.316 7.226 1.00 8.41 263 TRP B C 1
ATOM 2041 O O . TRP A 1 263 ? 78.709 46.116 7.421 1.00 8.97 263 TRP B O 1
ATOM 2052 N N . GLY A 1 264 ? 78.003 48.247 7.337 1.00 9.20 264 GLY B N 1
ATOM 2053 C CA . GLY A 1 264 ? 76.596 47.901 7.377 1.00 9.54 264 GLY B CA 1
ATOM 2054 C C . GLY A 1 264 ? 75.965 47.147 8.532 1.00 10.19 264 GLY B C 1
ATOM 2055 O O . GLY A 1 264 ? 75.014 46.414 8.311 1.00 10.86 264 GLY B O 1
ATOM 2056 N N . PRO A 1 265 ? 76.427 47.317 9.755 1.00 10.48 265 PRO B N 1
ATOM 2057 C CA . PRO A 1 265 ? 75.790 46.606 10.865 1.00 10.65 265 PRO B CA 1
ATOM 2058 C C . PRO A 1 265 ? 74.447 47.180 11.264 1.00 11.59 265 PRO B C 1
ATOM 2059 O O . PRO A 1 265 ? 74.087 48.294 10.871 1.00 13.02 265 PRO B O 1
ATOM 2063 N N . ARG A 1 266 ? 73.731 46.401 12.062 1.00 12.12 266 ARG B N 1
ATOM 2064 C CA . ARG A 1 266 ? 72.531 46.882 12.745 1.00 13.35 266 ARG B CA 1
ATOM 2065 C C . ARG A 1 266 ? 72.967 47.776 13.897 1.00 12.77 266 ARG B C 1
ATOM 2066 O O . ARG A 1 266 ? 74.059 47.609 14.442 1.00 11.86 266 ARG B O 1
ATOM 2074 N N . THR A 1 267 ? 72.109 48.721 14.275 1.00 12.73 267 THR B N 1
ATOM 2075 C CA . THR A 1 267 ? 72.344 49.556 15.442 1.00 13.46 267 THR B CA 1
ATOM 2076 C C . THR A 1 267 ? 71.289 49.221 16.484 1.00 13.70 267 THR B C 1
ATOM 2077 O O . THR A 1 267 ? 70.264 48.587 16.190 1.00 14.38 267 THR B O 1
ATOM 2081 N N . VAL A 1 268 ? 71.565 49.644 17.702 1.00 14.67 268 VAL B N 1
ATOM 2082 C CA . VAL A 1 268 ? 70.742 49.256 18.831 1.00 16.31 268 VAL B CA 1
ATOM 2083 C C . VAL A 1 268 ? 70.171 50.461 19.551 1.00 17.89 268 VAL B C 1
ATOM 2084 O O . VAL A 1 268 ? 70.520 51.629 19.286 1.00 17.36 268 VAL B O 1
ATOM 2088 N N . ASP A 1 269 ? 69.262 50.142 20.470 1.00 20.28 269 ASP B N 1
ATOM 2089 C CA . ASP A 1 269 ? 68.654 51.121 21.360 1.00 22.37 269 ASP B CA 1
ATOM 2090 C C . ASP A 1 269 ? 68.086 50.404 22.583 1.00 23.72 269 ASP B C 1
ATOM 2091 O O . ASP A 1 269 ? 68.335 49.213 22.786 1.00 24.18 269 ASP B O 1
ATOM 2096 N N . SER A 1 270 ? 67.346 51.153 23.403 1.00 25.29 270 SER B N 1
ATOM 2097 C CA . SER A 1 270 ? 66.748 50.668 24.646 1.00 26.30 270 SER B CA 1
ATOM 2098 C C . SER A 1 270 ? 65.764 49.508 24.475 1.00 26.21 270 SER B C 1
ATOM 2099 O O . SER A 1 270 ? 65.285 48.943 25.463 1.00 27.60 270 SER B O 1
ATOM 2102 N N . SER A 1 271 ? 65.448 49.159 23.235 1.00 25.39 271 SER B N 1
ATOM 2103 C CA . SER A 1 271 ? 64.499 48.085 22.981 1.00 24.64 271 SER B CA 1
ATOM 2104 C C . SER A 1 271 ? 65.174 46.797 22.494 1.00 23.07 271 SER B C 1
ATOM 2105 O O . SER A 1 271 ? 64.474 45.820 22.184 1.00 23.22 271 SER B O 1
ATOM 2108 N N . TRP A 1 272 ? 66.515 46.785 22.447 1.00 20.94 272 TRP B N 1
ATOM 2109 C CA . TRP A 1 272 ? 67.276 45.601 22.017 1.00 19.16 272 TRP B CA 1
ATOM 2110 C C . TRP A 1 272 ? 67.163 44.437 22.989 1.00 17.88 272 TRP B C 1
ATOM 2111 O O . TRP A 1 272 ? 67.650 44.467 24.120 1.00 19.06 272 TRP B O 1
ATOM 2122 N N . THR A 1 273 ? 66.571 43.381 22.485 1.00 14.87 273 THR B N 1
ATOM 2123 C CA . THR A 1 273 ? 66.337 42.174 23.237 1.00 13.56 273 THR B CA 1
ATOM 2124 C C . THR A 1 273 ? 67.577 41.294 23.301 1.00 12.61 273 THR B C 1
ATOM 2125 O O . THR A 1 273 ? 68.192 40.982 22.280 1.00 12.78 273 THR B O 1
ATOM 2129 N N . VAL A 1 274 ? 67.960 40.902 24.500 1.00 11.74 274 VAL B N 1
ATOM 2130 C CA . VAL A 1 274 ? 69.046 39.939 24.650 1.00 11.69 274 VAL B CA 1
ATOM 2131 C C . VAL A 1 274 ? 68.645 38.625 23.990 1.00 11.61 274 VAL B C 1
ATOM 2132 O O . VAL A 1 274 ? 67.540 38.110 24.215 1.00 11.96 274 VAL B O 1
ATOM 2136 N N . ALA A 1 275 ? 69.529 38.103 23.149 1.00 10.48 275 ALA B N 1
ATOM 2137 C CA . ALA A 1 275 ? 69.316 36.837 22.465 1.00 10.17 275 ALA B CA 1
ATOM 2138 C C . ALA A 1 275 ? 70.637 36.098 22.412 1.00 9.96 275 ALA B C 1
ATOM 2139 O O . ALA A 1 275 ? 71.685 36.672 22.676 1.00 9.89 275 ALA B O 1
ATOM 2141 N N . ARG A 1 276 ? 70.569 34.828 22.055 1.00 10.01 276 ARG B N 1
ATOM 2142 C CA . ARG A 1 276 ? 71.753 33.986 22.006 1.00 10.04 276 ARG B CA 1
ATOM 2143 C C . ARG A 1 276 ? 71.911 33.412 20.609 1.00 10.15 276 ARG B C 1
ATOM 2144 O O . ARG A 1 276 ? 70.938 33.025 19.984 1.00 11.51 276 ARG B O 1
ATOM 2152 N N . HIS A 1 277 ? 73.139 33.378 20.113 1.00 9.38 277 HIS B N 1
ATOM 2153 C CA . HIS A 1 277 ? 73.454 32.857 18.792 1.00 9.29 277 HIS B CA 1
ATOM 2154 C C . HIS A 1 277 ? 74.457 31.732 18.928 1.00 9.97 277 HIS B C 1
ATOM 2155 O O . HIS A 1 277 ? 75.335 31.790 19.775 1.00 10.68 277 HIS B O 1
ATOM 2162 N N . SER A 1 278 ? 74.367 30.738 18.060 1.00 10.87 278 SER B N 1
ATOM 2163 C CA . SER A 1 278 ? 75.254 29.591 18.137 1.00 11.52 278 SER B CA 1
ATOM 2164 C C . SER A 1 278 ? 76.469 29.690 17.229 1.00 12.00 278 SER B C 1
ATOM 2165 O O . SER A 1 278 ? 77.353 28.839 17.305 1.00 12.58 278 SER B O 1
ATOM 2168 N N . ARG A 1 279 ? 76.502 30.715 16.375 1.00 12.24 279 ARG B N 1
ATOM 2169 C CA . ARG A 1 279 ? 77.586 30.910 15.410 1.00 13.44 279 ARG B CA 1
ATOM 2170 C C . ARG A 1 279 ? 77.911 32.396 15.319 1.00 12.14 279 ARG B C 1
ATOM 2171 O O . ARG A 1 279 ? 77.032 33.228 15.505 1.00 10.70 279 ARG B O 1
ATOM 2179 N N . THR A 1 280 ? 79.160 32.723 14.998 1.00 12.01 280 THR B N 1
ATOM 2180 C CA . THR A 1 280 ? 79.568 34.102 14.760 1.00 12.32 280 THR B CA 1
ATOM 2181 C C . THR A 1 280 ? 79.185 34.583 13.380 1.00 11.19 280 THR B C 1
ATOM 2182 O O . THR A 1 280 ? 78.919 35.759 13.208 1.00 11.18 280 THR B O 1
ATOM 2186 N N . ALA A 1 281 ? 79.138 33.683 12.411 1.00 10.35 281 ALA B N 1
ATOM 2187 C CA . ALA A 1 281 ? 78.901 34.098 11.029 1.00 10.40 281 ALA B CA 1
ATOM 2188 C C . ALA A 1 281 ? 77.533 33.710 10.504 1.00 10.54 281 ALA B C 1
ATOM 2189 O O . ALA A 1 281 ? 77.207 32.534 10.432 1.00 9.91 281 ALA B O 1
ATOM 2191 N N . MET A 1 282 ? 76.713 34.699 10.190 1.00 10.37 282 MET B N 1
ATOM 2192 C CA . MET A 1 282 ? 75.496 34.458 9.422 1.00 11.01 282 MET B CA 1
ATOM 2193 C C . MET A 1 282 ? 75.885 33.856 8.025 1.00 9.72 282 MET B C 1
ATOM 2194 O O . MET A 1 282 ? 75.243 32.913 7.537 1.00 9.32 282 MET B O 1
ATOM 2199 N N . TRP A 1 283 ? 76.955 34.362 7.400 1.00 8.62 283 TRP B N 1
ATOM 2200 C CA . TRP A 1 283 ? 77.516 33.769 6.174 1.00 8.18 283 TRP B CA 1
ATOM 2201 C C . TRP A 1 283 ? 78.978 34.191 6.053 1.00 8.13 283 TRP B C 1
ATOM 2202 O O . TRP A 1 283 ? 79.388 35.175 6.661 1.00 8.34 283 TRP B O 1
ATOM 2213 N N . GLY A 1 284 ? 79.770 33.411 5.327 1.00 8.43 284 GLY B N 1
ATOM 2214 C CA . GLY A 1 284 ? 81.161 33.742 5.075 1.00 8.25 284 GLY B CA 1
ATOM 2215 C C . GLY A 1 284 ? 82.082 33.659 6.268 1.00 8.33 284 GLY B C 1
ATOM 2216 O O . GLY A 1 284 ? 81.906 32.830 7.167 1.00 9.29 284 GLY B O 1
ATOM 2217 N N . HIS A 1 285 ? 83.108 34.509 6.255 1.00 8.53 285 HIS B N 1
ATOM 2218 C CA . HIS A 1 285 ? 84.129 34.545 7.303 1.00 8.36 285 HIS B CA 1
ATOM 2219 C C . HIS A 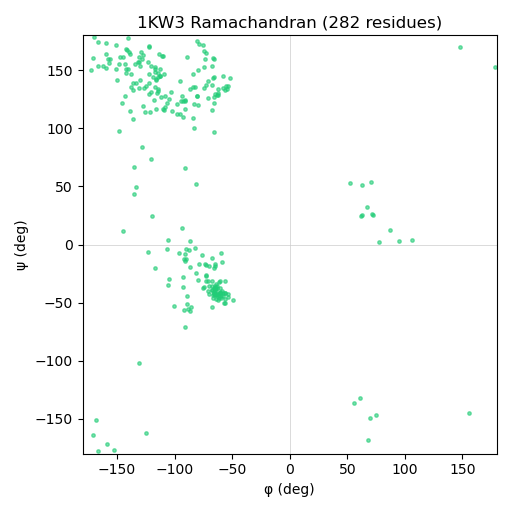1 285 ? 84.941 33.263 7.433 1.00 8.94 285 HIS B C 1
ATOM 2220 O O . HIS A 1 285 ? 85.505 32.993 8.491 1.00 10.04 285 HIS B O 1
ATOM 2227 N N . LYS A 1 286 ? 85.045 32.485 6.369 1.00 9.12 286 LYS B N 1
ATOM 2228 C CA . LYS A 1 286 ? 85.881 31.290 6.456 1.00 10.55 286 LYS B CA 1
ATOM 2229 C C . LYS A 1 286 ? 87.285 31.688 6.870 1.00 10.92 286 LYS B C 1
ATOM 2230 O O . LYS A 1 286 ? 87.856 32.633 6.335 1.00 9.66 286 LYS B O 1
ATOM 2236 N N . SER A 1 287 ? 87.850 30.981 7.833 1.00 12.31 287 SER B N 1
ATOM 2237 C CA . SER A 1 287 ? 89.210 31.253 8.264 1.00 13.91 287 SER B CA 1
ATOM 2238 C C . SER A 1 287 ? 90.226 30.802 7.232 1.00 15.22 287 SER B C 1
ATOM 2239 O O . SER A 1 287 ? 90.098 29.737 6.623 1.00 15.55 287 SER B O 1
ATOM 2242 N N . VAL A 1 288 ? 91.236 31.629 6.999 1.00 16.27 288 VAL B N 1
ATOM 2243 C CA . VAL A 1 288 ? 92.323 31.258 6.108 1.00 18.71 288 VAL B CA 1
ATOM 2244 C C . VAL A 1 288 ? 93.630 31.400 6.887 1.00 20.02 288 VAL B C 1
ATOM 2245 O O . VAL A 1 288 ? 94.736 31.471 6.348 1.00 22.27 288 VAL B O 1
#

Sequence (288 aa):
SIERLGYLGFAVKDVPAWDHFLTKSVGLMAAGSAGDAALYRADQRAWRIAVQPGELDDLAYAGLEVDDAAALERMADKLRQAGVAFTRGDEALMQQRKVMGLLCLQDPFGLPLEIYYGPAEIFHEPFLPSAPVSGFVTGDQGIGHFVRCVPDTAKAMAFYTEVLGFVLSDIIDIQMGPETSVPAHFLHCNGRHHTIALAAFPIPPKRIHHFMLQANTIDDVGYAFDRLDAAGRITSLLGRHTNDQTLSFYADTPSPMIEVEFGWGPRTVDSSWTVARHSRTAMWGHKSV

B-factor: mean 13.94, std 6.92, range [2.72, 60.35]

Nearest PDB structures (foldseek):
  1kwb-assembly1_B  TM=1.003E+00  e=2.031E-68  Pseudomonas sp. KKS102
  1eil-assembly1_A  TM=1.003E+00  e=2.822E-66  Pseudomonas sp. KKS102
  1kmy-assembly1_A  TM=9.946E-01  e=8.036E-54  Paraburkholderia xenovorans LB400
  2ei2-assembly1_A  TM=9.410E-01  e=3.449E-34  Pseudomonas sp. C18
  2ehz-assembly1_A  TM=9.477E-01  e=1.612E-33  Pseudomonas sp. C18

Radius of gyration: 17.89 Å; Cα contacts (8 Å, |Δi|>4): 720; chains: 1; bounding box: 43×54×47 Å

Solvent-accessible surface area: 11830 Å² total; per-residue (Å²): 62,2,57,25,0,2,7,2,0,1,8,1,130,66,41,100,26,0,57,106,2,0,13,122,5,0,0,1,34,61,28,56,78,12,68,95,2,26,5,1,2,2,15,43,28,8,15,3,0,2,1,49,75,25,137,89,12,6,0,15,12,0,0,0,6,3,85,64,46,59,10,5,72,138,1,0,57,78,0,124,154,52,68,31,88,47,91,118,11,93,108,73,41,39,125,48,24,71,13,127,9,5,0,31,11,102,5,48,58,25,0,38,0,10,0,2,36,24,38,37,80,36,147,144,87,96,51,127,43,42,10,94,7,76,8,19,41,15,47,112,36,0,2,1,7,0,10,5,10,6,103,62,19,80,111,0,30,41,15,0,39,141,18,0,23,3,77,36,0,1,18,1,36,31,107,87,26,135,167,79,54,13,49,2,29,17,0,19,20,30,24,8,3,8,0,0,0,0,0,43,34,116,35,93,27,58,0,48,10,0,3,0,15,1,68,56,75,92,8,0,29,138,0,30,92,44,0,78,95,49,69,57,24,26,9,76,65,0,52,24,24,2,4,43,1,14,0,0,20,0,56,5,28,0,82,103,0,33,0,1,0,0,74,24,26,99,80,14,89,129,88,61,105,81,48,140,41,90,176,45,26,90,118,44,24,148,94,110